Protein AF-A0A535KKT7-F1 (afdb_monomer_lite)

pLDDT: mean 81.71, std 16.03, range [29.22, 97.81]

Foldseek 3Di:
DDFQPLQVVQVPEALFEEEEEPDDPCVLVNRPPHHHNYDYDHQDAAAEGLHYEYEDAELVRCVVCVCSRVNNYDVNHKYKYKYFDVPLPRDYLDDPQANCVVQVVVQKDWDDKDDPDNTMIMTIIDRLVPDDFDPFPQLVQFDFAFDWFPLLVVVLVVLLVVCVVVDDKDKPDLVLDDQFEAEEEEADLDPCPVVCCQNVHDPGRPAAEEDACVVQVVPVVSVVSCRRRGRYRHDDSSDPPDPSSLVSLLVNRVRRHYYYDHQQSHHDSHRQDTHDGHPDSCVSCV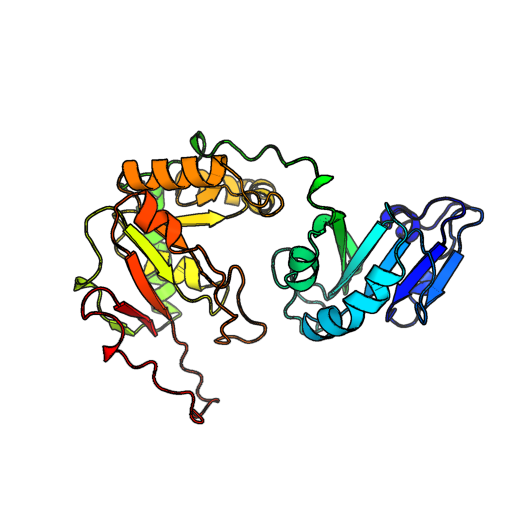VNVHYYAYEYEGDDDPPDDDDDDDDPPPVVDPPGHYMYMD

Secondary structure (DSSP, 8-state):
-PPPHHHHHTTPPTT-EEEEESPPTTHHHHHPSPPTT-EEEE--S---EEEEEEE-SSHHHHHHHHHHHHHTEEEEEEEEEEEEPTTSSS--S-BTTBS-HHHHHTTEEEEEEEE-SSSEEEEEEEEGGGSPPP-PPPGGGS--SSSPPHHHHHHHHHHHHHHHHH----EE-GGGS-SS-EEEEE--SSTTHHHHHHHHS-SSSPEEEEE-THHHHTSHHHHHHHHHH--EEE--SS-TT-HHHHHHHHHHHHTT-EEEE-TTSS--SSTTPPPPPPTTTTHHHHHHT--EEEEEE----TT----------GGGS-SS-EEEE-

Sequence (326 aa):
MRPSELSRKLKIGPGDRCLVFNPPVGYLERLQPLPEGASAGSGNGAGAADVVQLFVGGRAELEQGFAAGYGALKPGGVLWVTYPTAGSGVATDLSRNHGWGVLHGAGLSATDELSLDRSWEALRFQPSAQVEGSAIPGADMLPVGREASPVFRSVRVIARALFRLLFRFDVRGQARIPNSAYVLIGNHLGWMDAISLLLLFPPEPRIHYLADPTSMMKNRPLWALVRAAGGIVPVDRRQRGNTLLFRHVQRCLEKGGVVAVFPEGDFGPGEGQLLPFKKGFAHFAVAAGVPTCIASARTRSPLFSPSTTSRPDASRYGDGSLVSFR

Structure (mmCIF, N/CA/C/O backbone):
data_AF-A0A535KKT7-F1
#
_entry.id   AF-A0A535KKT7-F1
#
loop_
_atom_site.group_PDB
_atom_site.id
_atom_site.type_symbol
_atom_site.label_atom_id
_atom_site.label_alt_id
_atom_site.label_comp_id
_atom_site.label_asym_id
_atom_site.label_entity_id
_atom_site.label_seq_id
_atom_site.pdbx_PDB_ins_code
_atom_site.Cartn_x
_atom_site.Cartn_y
_atom_site.Cartn_z
_atom_site.occupancy
_atom_site.B_iso_or_equiv
_atom_site.auth_seq_id
_atom_site.auth_comp_id
_atom_site.auth_asym_id
_atom_site.auth_atom_id
_atom_site.pdbx_PDB_model_num
ATOM 1 N N . MET A 1 1 ? -20.209 16.552 31.417 1.00 69.06 1 MET A N 1
ATOM 2 C CA . MET A 1 1 ? -18.731 16.699 31.349 1.00 69.06 1 MET A CA 1
ATOM 3 C C . MET A 1 1 ? -18.325 16.865 29.892 1.00 69.06 1 MET A C 1
ATOM 5 O O . MET A 1 1 ? -19.043 16.367 29.036 1.00 69.06 1 MET A O 1
ATOM 9 N N . ARG A 1 2 ? -17.224 17.566 29.584 1.00 85.31 2 ARG A N 1
ATOM 10 C CA . ARG A 1 2 ? -16.709 17.604 28.203 1.00 85.31 2 ARG A CA 1
ATOM 11 C C . ARG A 1 2 ? -16.119 16.230 27.847 1.00 85.31 2 ARG A C 1
ATOM 13 O O . ARG A 1 2 ? -15.338 15.748 28.662 1.00 85.31 2 ARG A O 1
ATOM 20 N N . PRO A 1 3 ? -16.454 15.631 26.687 1.00 90.69 3 PRO A N 1
ATOM 21 C CA . PRO A 1 3 ? -15.879 14.354 26.268 1.00 90.69 3 PRO A CA 1
ATOM 22 C C . PRO A 1 3 ? -14.359 14.432 26.129 1.00 90.69 3 PRO A C 1
ATOM 24 O O . PRO A 1 3 ? -13.811 15.496 25.817 1.00 90.69 3 PRO A O 1
ATOM 27 N N . SER A 1 4 ? -13.685 13.301 26.326 1.00 92.06 4 SER A N 1
ATOM 28 C CA . SER A 1 4 ? -12.243 13.180 26.131 1.00 92.06 4 SER A CA 1
ATOM 29 C C . SER A 1 4 ? -11.850 13.536 24.694 1.00 92.06 4 SER A C 1
ATOM 31 O O . SER A 1 4 ? -12.601 13.330 23.736 1.00 92.06 4 SER A O 1
ATOM 33 N N . GLU A 1 5 ? -10.632 14.049 24.512 1.00 91.81 5 GLU A N 1
ATOM 34 C CA . GLU A 1 5 ? -10.121 14.334 23.168 1.00 91.81 5 GLU A CA 1
ATOM 35 C C . GLU A 1 5 ? -10.073 13.063 22.305 1.00 91.81 5 GLU A C 1
ATOM 37 O O . GLU A 1 5 ? -10.370 13.115 21.109 1.00 91.81 5 GLU A O 1
ATOM 42 N N . LEU A 1 6 ? -9.747 11.927 22.928 1.00 92.69 6 LEU A N 1
ATOM 43 C CA . LEU A 1 6 ? -9.644 10.626 22.282 1.00 92.69 6 LEU A CA 1
ATOM 44 C C . LEU A 1 6 ? -11.001 10.136 21.758 1.00 92.69 6 LEU A C 1
ATOM 46 O O . LEU A 1 6 ? -11.098 9.792 20.582 1.00 92.69 6 LEU A O 1
ATOM 50 N N . SER A 1 7 ? -12.056 10.176 22.581 1.00 93.50 7 SER A N 1
ATOM 51 C CA . SER A 1 7 ? -13.408 9.765 22.165 1.00 93.50 7 SER A CA 1
ATOM 52 C C . SER A 1 7 ? -13.930 10.610 21.000 1.00 93.50 7 SER A C 1
ATOM 54 O O . SER A 1 7 ? -14.448 10.077 20.018 1.00 93.50 7 SER A O 1
ATOM 56 N N . ARG A 1 8 ? -13.687 11.927 21.040 1.00 92.62 8 ARG A N 1
ATOM 57 C CA . ARG A 1 8 ? -14.043 12.843 19.949 1.00 92.62 8 ARG A CA 1
ATOM 58 C C . ARG A 1 8 ? -13.272 12.539 18.662 1.00 92.62 8 ARG A C 1
ATOM 60 O O . ARG A 1 8 ? -13.862 12.544 17.584 1.00 92.62 8 ARG A O 1
ATOM 67 N N . LYS A 1 9 ? -11.962 12.278 18.751 1.00 91.88 9 LYS A N 1
ATOM 68 C CA . LYS A 1 9 ? -11.124 11.926 17.588 1.00 91.88 9 LYS A CA 1
ATOM 69 C C . LYS A 1 9 ? -11.541 10.596 16.955 1.00 91.88 9 LYS A C 1
ATOM 71 O O . LYS A 1 9 ? -11.530 10.485 15.732 1.00 91.88 9 LYS A O 1
ATOM 76 N N . LEU A 1 10 ? -11.988 9.640 17.768 1.00 94.38 10 LEU A N 1
ATOM 77 C CA . LEU A 1 10 ? -12.557 8.368 17.314 1.00 94.38 10 LEU A CA 1
ATOM 78 C C . LEU A 1 10 ? -13.990 8.490 16.777 1.00 94.38 10 LEU A C 1
ATOM 80 O O . LEU A 1 10 ? -14.550 7.493 16.327 1.00 94.38 10 LEU A O 1
ATOM 84 N N . LYS A 1 11 ? -14.556 9.706 16.753 1.00 94.31 11 LYS A N 1
ATOM 85 C CA . LYS A 1 11 ? -15.915 10.001 16.280 1.00 94.31 11 LYS A CA 1
ATOM 86 C C . LYS A 1 11 ? -17.004 9.273 17.077 1.00 94.31 11 LYS A C 1
ATOM 88 O O . LYS A 1 11 ? -18.027 8.925 16.507 1.00 94.31 11 LYS A O 1
ATOM 93 N N . ILE A 1 12 ? -16.789 9.079 18.378 1.00 95.81 12 ILE A N 1
ATOM 94 C CA . ILE A 1 12 ? -17.839 8.610 19.286 1.00 95.81 12 ILE A CA 1
ATOM 95 C C . ILE A 1 12 ? -18.790 9.787 19.542 1.00 95.81 12 ILE A C 1
ATOM 97 O O . ILE A 1 12 ? -18.356 10.848 20.001 1.00 95.81 12 ILE A O 1
ATOM 101 N N . GLY A 1 13 ? -20.061 9.614 19.196 1.00 95.19 13 GLY A N 1
ATOM 102 C CA . GLY A 1 13 ? -21.148 10.565 19.396 1.00 95.19 13 GLY A CA 1
ATOM 103 C C . GLY A 1 13 ? -21.979 10.288 20.657 1.00 95.19 13 GLY A C 1
ATOM 104 O O . GLY A 1 13 ? -21.766 9.288 21.343 1.00 95.19 13 GLY A O 1
ATOM 105 N N . PRO A 1 14 ? -22.916 11.188 21.010 1.00 95.25 14 PRO A N 1
ATOM 106 C CA . PRO A 1 14 ? -23.865 10.962 22.100 1.00 95.25 14 PRO A CA 1
ATOM 107 C C . PRO A 1 14 ? -24.735 9.724 21.852 1.00 95.25 14 PRO A C 1
ATOM 109 O O . PRO A 1 14 ? -25.244 9.542 20.751 1.00 95.25 14 PRO A O 1
ATOM 112 N N . GLY A 1 15 ? -24.924 8.890 22.874 1.00 94.38 15 GLY A N 1
ATOM 113 C CA . GLY A 1 15 ? -25.703 7.648 22.776 1.00 94.38 15 GLY A CA 1
ATOM 114 C C . GLY A 1 15 ? -25.007 6.482 22.060 1.00 94.38 15 GLY A C 1
ATOM 115 O O . GLY A 1 15 ? -25.540 5.372 22.074 1.00 94.38 15 GLY A O 1
ATOM 116 N N . ASP A 1 16 ? -23.827 6.697 21.469 1.00 95.56 16 ASP A N 1
ATOM 117 C CA . ASP A 1 16 ? -23.123 5.659 20.717 1.00 95.56 16 ASP A CA 1
ATOM 118 C C . ASP A 1 16 ? -22.663 4.511 21.615 1.00 95.56 16 ASP A C 1
ATOM 120 O O . ASP A 1 16 ? -22.137 4.698 22.720 1.00 95.56 16 ASP A O 1
ATOM 124 N N . ARG A 1 17 ? -22.770 3.295 21.080 1.00 95.06 17 ARG A N 1
ATOM 125 C CA . ARG A 1 17 ? -22.119 2.118 21.644 1.00 95.06 17 ARG A CA 1
ATOM 126 C C . ARG A 1 17 ? -20.785 1.867 20.944 1.00 95.06 17 ARG A C 1
ATOM 128 O O . ARG A 1 17 ? -20.758 1.501 19.769 1.00 95.06 17 ARG A O 1
ATOM 135 N N . CYS A 1 18 ? -19.690 2.008 21.688 1.00 95.69 18 CYS A N 1
ATOM 136 C CA . CYS A 1 18 ? -18.328 1.730 21.244 1.00 95.69 18 CYS A CA 1
ATOM 137 C C . CYS A 1 18 ? -17.841 0.363 21.757 1.00 95.69 18 CYS A C 1
ATOM 139 O O . CYS A 1 18 ? -17.849 0.104 22.963 1.00 95.69 18 CYS A O 1
ATOM 141 N N . LEU A 1 19 ? -17.397 -0.512 20.853 1.00 95.81 19 LEU A N 1
ATOM 142 C CA . LEU A 1 19 ? -16.756 -1.783 21.197 1.00 95.81 19 LEU A CA 1
ATOM 143 C C . LEU A 1 19 ? -15.283 -1.762 20.798 1.00 95.81 19 LEU A C 1
ATOM 145 O O . LEU A 1 19 ? -14.948 -1.560 19.630 1.00 95.81 19 LEU A O 1
ATOM 149 N N . VAL A 1 20 ? -14.406 -2.013 21.768 1.00 95.88 20 VAL A N 1
ATOM 150 C CA . VAL A 1 20 ? -12.956 -2.061 21.556 1.00 95.88 20 VAL A CA 1
ATOM 151 C C . VAL A 1 20 ? -12.470 -3.496 21.699 1.00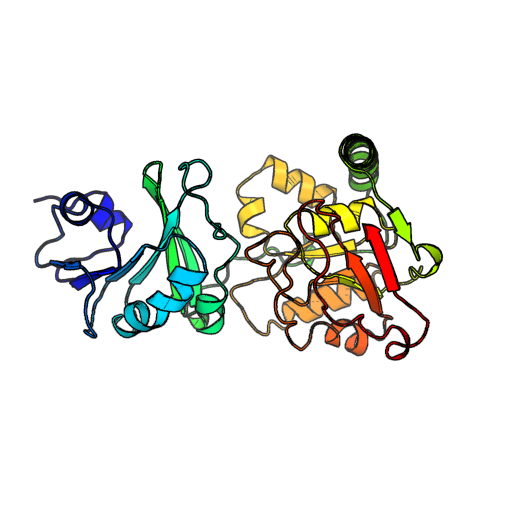 95.88 20 VAL A C 1
ATOM 153 O O . VAL A 1 20 ? -12.560 -4.086 22.772 1.00 95.88 20 VAL A O 1
ATOM 156 N N . PHE A 1 21 ? -11.958 -4.077 20.624 1.00 94.94 21 PHE A N 1
ATOM 157 C CA . PHE A 1 21 ? -11.416 -5.432 20.607 1.00 94.94 21 PHE A CA 1
ATOM 158 C C . PHE A 1 21 ? -9.921 -5.391 20.913 1.00 94.94 21 PHE A C 1
ATOM 160 O O . PHE A 1 21 ? -9.194 -4.576 20.343 1.00 94.94 21 PHE A O 1
ATOM 167 N N . ASN A 1 22 ? -9.486 -6.285 21.803 1.00 93.62 22 ASN A N 1
ATOM 168 C CA . ASN A 1 22 ? -8.104 -6.419 22.277 1.00 93.62 22 ASN A CA 1
ATOM 169 C C . ASN A 1 22 ? -7.466 -5.108 22.800 1.00 93.62 22 ASN A C 1
ATOM 171 O O . ASN A 1 22 ? -6.316 -4.824 22.463 1.00 93.62 22 ASN A O 1
ATOM 175 N N . PRO A 1 23 ? -8.172 -4.282 23.605 1.00 93.94 23 PRO A N 1
ATOM 176 C CA . PRO A 1 23 ? -7.615 -3.019 24.077 1.00 93.94 23 PRO A CA 1
ATOM 177 C C . PRO A 1 23 ? -6.342 -3.249 24.908 1.00 93.94 23 PRO A C 1
ATOM 179 O O . PRO A 1 23 ? -6.320 -4.161 25.741 1.00 93.94 23 PRO A O 1
ATOM 182 N N . PRO A 1 24 ? -5.303 -2.403 24.769 1.00 92.44 24 PRO A N 1
ATOM 183 C CA . PRO A 1 24 ? -4.192 -2.421 25.706 1.00 92.44 24 PRO A CA 1
ATOM 184 C C . PRO A 1 24 ? -4.685 -2.054 27.111 1.00 92.44 24 PRO A C 1
ATOM 186 O O . PRO A 1 24 ? -5.686 -1.351 27.281 1.00 92.44 24 PRO A O 1
ATOM 189 N N . VAL A 1 25 ? -3.968 -2.528 28.132 1.00 91.19 25 VAL A N 1
ATOM 190 C CA . VAL A 1 25 ? -4.310 -2.275 29.539 1.00 91.19 25 VAL A CA 1
ATOM 191 C C . VAL A 1 25 ? -4.461 -0.769 29.784 1.00 91.19 25 VAL A C 1
ATOM 193 O O . VAL A 1 25 ? -3.608 0.021 29.379 1.00 91.19 25 VAL A O 1
ATOM 196 N N . GLY A 1 26 ? -5.553 -0.365 30.435 1.00 91.81 26 GLY A N 1
ATOM 197 C CA . GLY A 1 26 ? -5.824 1.040 30.752 1.00 91.81 26 GLY A CA 1
ATOM 198 C C . GLY A 1 26 ? -6.447 1.860 29.610 1.00 91.81 26 GLY A C 1
ATOM 199 O O . GLY A 1 26 ? -6.639 3.070 29.752 1.00 91.81 26 GLY A O 1
ATOM 200 N N . TYR A 1 27 ? -6.712 1.264 28.440 1.00 94.12 27 TYR A N 1
ATOM 201 C CA . TYR A 1 27 ? -7.211 2.016 27.285 1.00 94.12 27 TYR A CA 1
ATOM 202 C C . TYR A 1 27 ? -8.657 2.497 27.442 1.00 94.12 27 TYR A C 1
ATOM 204 O O . TYR A 1 27 ? -8.976 3.621 27.053 1.00 94.12 27 TYR A O 1
ATOM 212 N N . LEU A 1 28 ? -9.536 1.673 28.021 1.00 94.00 28 LEU A N 1
ATOM 213 C CA . LEU A 1 28 ? -10.944 2.036 28.203 1.00 94.00 28 LEU A CA 1
ATOM 214 C C . LEU A 1 28 ? -11.100 3.193 29.196 1.00 94.00 28 LEU A C 1
ATOM 216 O O . LEU A 1 28 ? -11.944 4.066 29.006 1.00 94.00 28 LEU A O 1
ATOM 220 N N . GLU A 1 29 ? -10.236 3.255 30.203 1.00 93.94 29 GLU A N 1
ATOM 221 C CA . GLU A 1 29 ? -10.142 4.354 31.156 1.00 93.94 29 GLU A CA 1
ATOM 222 C C . GLU A 1 29 ? -9.676 5.638 30.459 1.00 93.94 29 GLU A C 1
ATOM 224 O O . GLU A 1 29 ? -10.238 6.706 30.691 1.00 93.94 29 GLU A O 1
ATOM 229 N N . ARG A 1 30 ? -8.710 5.539 29.533 1.00 93.06 30 ARG A N 1
ATOM 230 C CA . ARG A 1 30 ? -8.244 6.675 28.714 1.00 93.06 30 ARG A CA 1
ATOM 231 C C . ARG A 1 30 ? -9.304 7.218 27.752 1.00 93.06 30 ARG A C 1
ATOM 233 O O . ARG A 1 30 ? -9.188 8.368 27.325 1.00 93.06 30 ARG A O 1
ATOM 240 N N . LEU A 1 31 ? -10.309 6.422 27.379 1.00 92.69 31 LEU A N 1
ATOM 241 C CA . LEU A 1 31 ? -11.436 6.900 26.570 1.00 92.69 31 LEU A CA 1
ATOM 242 C C . LEU A 1 31 ? -12.382 7.803 27.366 1.00 92.69 31 LEU A C 1
ATOM 244 O O . LEU A 1 31 ? -13.073 8.627 26.762 1.00 92.69 31 LEU A O 1
ATOM 248 N N . GLN A 1 32 ? -12.405 7.687 28.694 1.00 93.06 32 GLN A N 1
ATOM 249 C CA . GLN A 1 32 ? -13.270 8.493 29.547 1.00 93.06 32 GLN A CA 1
ATOM 250 C C . GLN A 1 32 ? -12.764 9.942 29.683 1.00 93.06 32 GLN A C 1
ATOM 252 O O . GLN A 1 32 ? -11.559 10.195 29.613 1.00 93.06 32 GLN A O 1
ATOM 257 N N . PRO A 1 33 ? -13.665 10.917 29.901 1.00 94.69 33 PRO A N 1
ATOM 258 C CA . PRO A 1 33 ? -15.127 10.787 29.889 1.00 94.69 33 PRO A CA 1
ATOM 259 C C . PRO A 1 33 ? -15.690 10.644 28.463 1.00 94.69 33 PRO A C 1
ATOM 261 O O . PRO A 1 33 ? -15.200 11.279 27.528 1.00 94.69 33 PRO A O 1
ATOM 264 N N . LEU A 1 34 ? -16.739 9.839 28.299 1.00 95.38 34 LEU A N 1
ATOM 265 C CA . LEU A 1 34 ? -17.458 9.700 27.027 1.00 95.38 34 LEU A CA 1
ATOM 266 C C . LEU A 1 34 ? -18.499 10.819 26.806 1.00 95.38 34 LEU A C 1
ATOM 268 O O . LEU A 1 34 ? -18.879 11.513 27.756 1.00 95.38 34 LEU A O 1
ATOM 272 N N . PRO A 1 35 ? -18.973 11.007 25.557 1.00 95.00 35 PRO A N 1
ATOM 273 C CA . PRO A 1 35 ? -20.173 11.788 25.266 1.00 95.00 35 PRO A CA 1
ATOM 274 C C . PRO A 1 35 ? -21.398 11.332 26.059 1.00 95.00 35 PRO A C 1
ATOM 276 O O . PRO A 1 35 ? -21.482 10.196 26.519 1.00 95.00 35 PRO A O 1
ATOM 279 N N . GLU A 1 36 ? -22.364 12.234 26.208 1.00 95.06 36 GLU A N 1
ATOM 280 C CA . GLU A 1 36 ? -23.591 11.963 26.954 1.00 95.06 36 GLU A CA 1
ATOM 281 C C . GLU A 1 36 ? -24.327 10.733 26.404 1.00 95.06 36 GLU A C 1
ATOM 283 O O . GLU A 1 36 ? -24.519 10.598 25.197 1.00 95.06 36 GLU A O 1
ATOM 288 N N . GLY A 1 37 ? -24.692 9.807 27.292 1.00 92.50 37 GLY A N 1
ATOM 289 C CA . GLY A 1 37 ? -25.372 8.559 26.936 1.00 92.50 37 GLY A CA 1
ATOM 290 C C . GLY A 1 37 ? -24.521 7.531 26.177 1.00 92.50 37 GLY A C 1
ATOM 291 O O . GLY A 1 37 ? -25.008 6.433 25.927 1.00 92.50 37 GLY A O 1
ATOM 292 N N . ALA A 1 38 ? -23.274 7.847 25.813 1.00 95.50 38 ALA A N 1
ATOM 293 C CA . ALA A 1 38 ? -22.397 6.917 25.112 1.00 95.50 38 ALA A CA 1
ATOM 294 C C . ALA A 1 38 ? -21.784 5.883 26.070 1.00 95.50 38 ALA A C 1
ATOM 296 O O . ALA A 1 38 ? -21.555 6.147 27.253 1.00 95.50 38 ALA A O 1
ATOM 297 N N . SER A 1 39 ? -21.466 4.703 25.539 1.00 94.12 39 SER A N 1
ATOM 298 C CA . SER A 1 39 ? -20.832 3.608 26.281 1.00 94.12 39 SER A CA 1
ATOM 299 C C . SER A 1 39 ? -19.621 3.060 25.531 1.00 94.12 39 SER A C 1
ATOM 301 O O . SER A 1 39 ? -19.603 3.032 24.302 1.00 94.12 39 SER A O 1
ATOM 303 N N . ALA A 1 40 ? -18.598 2.620 26.266 1.00 93.88 40 ALA A N 1
ATOM 304 C CA . ALA A 1 40 ? -17.433 1.945 25.706 1.00 93.88 40 ALA A CA 1
ATOM 305 C C . ALA A 1 40 ? -17.104 0.709 26.541 1.00 93.88 40 ALA A C 1
ATOM 307 O O . ALA A 1 40 ? -17.114 0.772 27.770 1.00 93.88 40 ALA A O 1
ATOM 308 N N . GLY A 1 41 ? -16.801 -0.403 25.878 1.00 91.75 41 GLY A N 1
ATOM 309 C CA . GLY A 1 41 ? -16.437 -1.647 26.547 1.00 91.75 41 GLY A CA 1
ATOM 310 C C . GLY A 1 41 ? -15.605 -2.562 25.661 1.00 91.75 41 GLY A C 1
ATOM 311 O O . GLY A 1 41 ? -15.511 -2.360 24.448 1.00 91.75 41 GLY A O 1
ATOM 312 N N . SER A 1 42 ? -15.002 -3.577 26.277 1.00 89.81 42 SER A N 1
ATOM 313 C CA . SER A 1 42 ? -14.271 -4.613 25.548 1.00 89.81 42 SER A CA 1
ATOM 314 C C . SER A 1 42 ? -15.215 -5.406 24.637 1.00 89.81 42 SER A C 1
ATOM 316 O O . SER A 1 42 ? -16.297 -5.817 25.057 1.00 89.81 42 SER A O 1
ATOM 318 N N . GLY A 1 43 ? -14.806 -5.632 23.390 1.00 77.38 43 GLY A N 1
ATOM 319 C CA . GLY A 1 43 ? -15.542 -6.431 22.414 1.00 77.38 43 GLY A CA 1
ATOM 320 C C . GLY A 1 43 ? -15.367 -7.924 22.682 1.00 77.38 43 GLY A C 1
ATOM 321 O O . GLY A 1 43 ? -14.273 -8.454 22.521 1.00 77.38 43 GLY A O 1
ATOM 322 N N . ASN A 1 44 ? -16.435 -8.605 23.096 1.00 64.19 44 ASN A N 1
ATOM 323 C CA . ASN A 1 44 ? -16.442 -10.052 23.349 1.00 64.19 44 ASN A CA 1
ATOM 324 C C . ASN A 1 44 ? -17.670 -10.781 22.765 1.00 64.19 44 ASN A C 1
ATOM 326 O O . ASN A 1 44 ? -17.910 -11.937 23.103 1.00 64.19 44 ASN A O 1
ATOM 330 N N . GLY A 1 45 ? -18.441 -10.151 21.870 1.00 54.91 45 GLY A N 1
ATOM 331 C CA . GLY A 1 45 ? -19.610 -10.790 21.263 1.00 54.91 45 GLY A CA 1
ATOM 332 C C . GLY A 1 45 ? -20.187 -10.053 20.056 1.00 54.91 45 GLY A C 1
ATOM 333 O O . GLY A 1 45 ? -19.865 -8.892 19.801 1.00 54.91 45 GLY A O 1
ATOM 334 N N . ALA A 1 46 ? -21.061 -10.749 19.323 1.00 56.00 46 ALA A N 1
ATOM 335 C CA . ALA A 1 46 ? -21.879 -10.168 18.267 1.00 56.00 46 ALA A CA 1
ATOM 336 C C . ALA A 1 46 ? -22.904 -9.204 18.883 1.00 56.00 46 ALA A C 1
ATOM 338 O O . ALA A 1 46 ? -23.654 -9.562 19.791 1.00 56.00 46 ALA A O 1
ATOM 339 N N . GLY A 1 47 ? -22.936 -7.966 18.404 1.00 64.62 47 GLY A N 1
ATOM 340 C CA . GLY A 1 47 ? -23.880 -6.967 18.879 1.00 64.62 47 GLY A CA 1
ATOM 341 C C . GLY A 1 47 ? -23.691 -5.659 18.138 1.00 64.62 47 GLY A C 1
ATOM 342 O O . GLY A 1 47 ? -22.565 -5.263 17.890 1.00 64.62 47 GLY A O 1
ATOM 343 N N . ALA A 1 48 ? -24.798 -5.004 17.801 1.00 82.75 48 ALA A N 1
ATOM 344 C CA . ALA A 1 48 ? -24.826 -3.784 17.010 1.00 82.75 48 ALA A CA 1
ATOM 345 C C . ALA A 1 48 ? -24.127 -2.616 17.741 1.00 82.75 48 ALA A C 1
ATOM 347 O O . ALA A 1 48 ? -24.702 -2.024 18.659 1.00 82.75 48 ALA A O 1
ATOM 348 N N . ALA A 1 49 ? -22.906 -2.286 17.326 1.00 93.50 49 ALA A N 1
ATOM 349 C CA . ALA A 1 49 ? -22.119 -1.148 17.789 1.00 93.50 49 ALA A CA 1
ATOM 350 C C . ALA A 1 49 ? -22.080 -0.037 16.733 1.00 93.50 49 ALA A C 1
ATOM 352 O O . ALA A 1 49 ? -22.018 -0.300 15.530 1.00 93.50 49 ALA A O 1
ATOM 353 N N . ASP A 1 50 ? -22.116 1.207 17.199 1.00 95.81 50 ASP A N 1
ATOM 354 C CA . ASP A 1 50 ? -22.006 2.405 16.362 1.00 95.81 50 ASP A CA 1
ATOM 355 C C . ASP A 1 50 ? -20.541 2.678 16.004 1.00 95.81 50 ASP A C 1
ATOM 357 O O . ASP A 1 50 ? -20.231 3.103 14.890 1.00 95.81 50 ASP A O 1
ATOM 361 N N . VAL A 1 51 ? -19.631 2.348 16.927 1.00 96.31 51 VAL A N 1
ATOM 362 C CA . VAL A 1 51 ? -18.183 2.451 16.743 1.00 96.31 51 VAL A CA 1
ATOM 363 C C . VAL A 1 51 ? -17.525 1.127 17.121 1.00 96.31 51 VAL A C 1
ATOM 365 O O . VAL A 1 51 ? -17.755 0.593 18.205 1.00 96.31 51 VAL A O 1
ATOM 368 N N . VAL A 1 52 ? -16.678 0.600 16.241 1.00 96.69 52 VAL A N 1
ATOM 369 C CA . VAL A 1 52 ? -15.816 -0.550 16.531 1.00 96.69 52 VAL A CA 1
ATOM 370 C C . VAL A 1 52 ? -14.365 -0.137 16.358 1.00 96.69 52 VAL A C 1
ATOM 372 O O . VAL A 1 52 ? -13.998 0.455 15.344 1.00 96.69 52 VAL A O 1
ATOM 375 N N . GLN A 1 53 ? -13.528 -0.492 17.327 1.00 97.00 53 GLN A N 1
ATOM 376 C CA . GLN A 1 53 ? -12.084 -0.329 17.249 1.00 97.00 53 GLN A CA 1
ATOM 377 C C . GLN A 1 53 ? -11.386 -1.672 17.456 1.00 97.00 53 GLN A C 1
ATOM 379 O O . GLN A 1 53 ? -11.587 -2.328 18.473 1.00 97.00 53 GLN A O 1
ATOM 384 N N . LEU A 1 54 ? -10.557 -2.077 16.499 1.00 96.75 54 LEU A N 1
ATOM 385 C CA . LEU A 1 54 ? -9.775 -3.312 16.542 1.00 96.75 54 LEU A CA 1
ATOM 386 C C . LEU A 1 54 ? -8.311 -2.990 16.836 1.00 96.75 54 LEU A C 1
ATOM 388 O O . LEU A 1 54 ? -7.665 -2.373 15.995 1.00 96.75 54 LEU A O 1
ATOM 392 N N . PHE A 1 55 ? -7.771 -3.420 17.976 1.00 96.50 55 PHE A N 1
ATOM 393 C CA . PHE A 1 55 ? -6.324 -3.416 18.207 1.00 96.50 55 PHE A CA 1
ATOM 394 C C . PHE A 1 55 ? -5.705 -4.705 17.673 1.00 96.50 55 PHE A C 1
ATOM 396 O O . PHE A 1 55 ? -6.155 -5.803 18.006 1.00 96.50 55 PHE A O 1
ATOM 403 N N . VAL A 1 56 ? -4.689 -4.557 16.826 1.00 96.25 56 VAL A N 1
ATOM 404 C CA . VAL A 1 56 ? -4.003 -5.669 16.162 1.00 96.25 56 VAL A CA 1
ATOM 405 C C . VAL A 1 56 ? -2.502 -5.405 16.125 1.00 96.25 56 VAL A C 1
ATOM 407 O O . VAL A 1 56 ? -2.072 -4.309 15.776 1.00 96.25 56 VAL A O 1
ATOM 410 N N . GLY A 1 57 ? -1.690 -6.403 16.465 1.00 93.56 57 GLY A N 1
ATOM 411 C CA . GLY A 1 57 ? -0.230 -6.339 16.362 1.00 93.56 57 GLY A CA 1
ATOM 412 C C . GLY A 1 57 ? 0.285 -6.470 14.924 1.00 93.56 57 GLY A C 1
ATOM 413 O O . GLY A 1 57 ? 1.344 -5.941 14.590 1.00 93.56 57 GLY A O 1
ATOM 414 N N . GLY A 1 58 ? -0.481 -7.119 14.045 1.00 93.31 58 GLY A N 1
ATOM 415 C CA . GLY A 1 58 ? -0.106 -7.361 12.652 1.00 93.31 58 GLY A CA 1
ATOM 416 C C . GLY A 1 58 ? -1.236 -7.966 11.816 1.00 93.31 58 GLY A C 1
ATOM 417 O O . GLY A 1 58 ? -2.367 -8.113 12.287 1.00 93.31 58 GLY A O 1
ATOM 418 N N . ARG A 1 59 ? -0.931 -8.346 10.571 1.00 92.75 59 ARG A N 1
ATOM 419 C CA . ARG A 1 59 ? -1.901 -8.897 9.605 1.00 92.75 59 ARG A CA 1
ATOM 420 C C . ARG A 1 59 ? -2.582 -10.166 10.108 1.00 92.75 59 ARG A C 1
ATOM 422 O O . ARG A 1 59 ? -3.783 -10.312 9.921 1.00 92.75 59 ARG A O 1
ATOM 429 N N . ALA A 1 60 ? -1.842 -11.055 10.771 1.00 91.31 60 ALA A N 1
ATOM 430 C CA . ALA A 1 60 ? -2.390 -12.313 11.280 1.00 91.31 60 ALA A CA 1
ATOM 431 C C . ALA A 1 60 ? -3.495 -12.085 12.327 1.00 91.31 60 ALA A C 1
ATOM 433 O O . ALA A 1 60 ? -4.578 -12.657 12.226 1.00 91.31 60 ALA A O 1
ATOM 434 N N . GLU A 1 61 ? -3.254 -11.203 13.302 1.00 94.19 61 GLU A N 1
ATOM 435 C CA . GLU A 1 61 ? -4.267 -10.832 14.298 1.00 94.19 61 GLU A CA 1
ATOM 436 C C . GLU A 1 61 ? -5.439 -10.083 13.661 1.00 94.19 61 GLU A C 1
ATOM 438 O O . GLU A 1 61 ? -6.590 -10.273 14.054 1.00 94.19 61 GLU A O 1
ATOM 443 N N . LEU A 1 62 ? -5.164 -9.266 12.641 1.00 95.75 62 LEU A N 1
ATOM 444 C CA . LEU A 1 62 ? -6.199 -8.582 11.879 1.00 95.75 62 LEU A CA 1
ATOM 445 C C . LEU A 1 62 ? -7.114 -9.558 11.143 1.00 95.75 62 LEU A C 1
ATOM 447 O O . LEU A 1 62 ? -8.328 -9.424 11.234 1.00 95.75 62 LEU A O 1
ATOM 451 N N . GLU A 1 63 ? -6.567 -10.557 10.457 1.00 93.38 63 GLU A N 1
ATOM 452 C CA . GLU A 1 63 ? -7.352 -11.593 9.780 1.00 93.38 63 GLU A CA 1
ATOM 453 C C . GLU A 1 63 ? -8.211 -12.397 10.764 1.00 93.38 63 GLU A C 1
ATOM 455 O O . GLU A 1 63 ? -9.377 -12.669 10.478 1.00 93.38 63 GLU A O 1
ATOM 460 N N . GLN A 1 64 ? -7.672 -12.714 11.945 1.00 92.44 64 GLN A N 1
ATOM 461 C CA . GLN A 1 64 ? -8.397 -13.431 12.998 1.00 92.44 64 GLN A CA 1
ATOM 462 C C . GLN A 1 64 ? -9.518 -12.586 13.624 1.00 92.44 64 GLN A C 1
ATOM 464 O O . GLN A 1 64 ? -10.624 -13.080 13.841 1.00 92.44 64 GLN A O 1
ATOM 469 N N . GLY A 1 65 ? -9.250 -11.309 13.912 1.00 92.19 65 GLY A N 1
ATOM 470 C CA . GLY A 1 65 ? -10.182 -10.415 14.605 1.00 92.19 65 GLY A CA 1
ATOM 471 C C . GLY A 1 65 ? -11.203 -9.724 13.699 1.00 92.19 65 GLY A C 1
ATOM 472 O O . GLY A 1 65 ? -12.254 -9.292 14.180 1.00 92.19 65 GLY A O 1
ATOM 473 N N . PHE A 1 66 ? -10.932 -9.617 12.392 1.00 94.25 66 PHE A N 1
ATOM 474 C CA . PHE A 1 66 ? -11.742 -8.810 11.475 1.00 94.25 66 PHE A CA 1
ATOM 475 C C . PHE A 1 66 ? -13.196 -9.277 11.400 1.00 94.25 66 PHE A C 1
ATOM 477 O O . PHE A 1 66 ? -14.093 -8.442 11.465 1.00 94.25 66 PHE A O 1
ATOM 484 N N . ALA A 1 67 ? -13.450 -10.587 11.316 1.00 92.44 67 ALA A N 1
ATOM 485 C CA . ALA A 1 67 ? -14.814 -11.109 11.212 1.00 92.44 67 ALA A CA 1
ATOM 486 C C . ALA A 1 67 ? -15.671 -10.751 12.441 1.00 92.44 67 ALA A C 1
ATOM 488 O O . ALA A 1 67 ? -16.809 -10.309 12.290 1.00 92.44 67 ALA A O 1
ATOM 489 N N . ALA A 1 68 ? -15.110 -10.882 13.648 1.00 91.81 68 ALA A N 1
ATOM 490 C CA . ALA A 1 68 ? -15.807 -10.557 14.891 1.00 91.81 68 ALA A CA 1
ATOM 491 C C . ALA A 1 68 ? -16.031 -9.045 15.046 1.00 91.81 68 ALA A C 1
ATOM 493 O O . ALA A 1 68 ? -17.143 -8.616 15.351 1.00 91.81 68 ALA A O 1
ATOM 494 N N . GLY A 1 69 ? -15.000 -8.233 14.789 1.00 92.75 69 GLY A N 1
ATOM 495 C CA . GLY A 1 69 ? -15.107 -6.778 14.885 1.00 92.75 69 GLY A CA 1
ATOM 496 C C . GLY A 1 69 ? -16.049 -6.186 13.845 1.00 92.75 69 GLY A C 1
ATOM 497 O O . GLY A 1 69 ? -16.955 -5.429 14.182 1.00 92.75 69 GLY A O 1
ATOM 498 N N . TYR A 1 70 ? -15.877 -6.558 12.576 1.00 92.62 70 TYR A N 1
ATOM 499 C CA . TYR A 1 70 ? -16.720 -6.049 11.497 1.00 92.62 70 TYR A CA 1
ATOM 500 C C . TYR A 1 70 ? -18.165 -6.546 11.614 1.00 92.62 70 TYR A C 1
ATOM 502 O O . TYR A 1 70 ? -19.088 -5.775 11.375 1.00 92.62 70 TYR A O 1
ATOM 510 N N . GLY A 1 71 ? -18.380 -7.789 12.063 1.00 91.81 71 GLY A N 1
ATOM 511 C CA . GLY A 1 71 ? -19.717 -8.333 12.319 1.00 91.81 71 GLY A CA 1
ATOM 512 C C . GLY A 1 71 ? -20.468 -7.658 13.474 1.00 91.81 71 GLY A C 1
ATOM 513 O O . GLY A 1 71 ? -21.694 -7.718 13.519 1.00 91.81 71 GLY A O 1
ATOM 514 N N . ALA A 1 72 ? -19.762 -6.992 14.392 1.00 92.81 72 ALA A N 1
ATOM 515 C CA . ALA A 1 72 ? -20.374 -6.186 15.448 1.00 92.81 72 ALA A CA 1
ATOM 516 C C . ALA A 1 72 ? -20.759 -4.769 14.977 1.00 92.81 72 ALA A C 1
ATOM 518 O O . ALA A 1 72 ? -21.496 -4.060 15.658 1.00 92.81 72 ALA A O 1
ATOM 519 N N . LEU A 1 73 ? -20.285 -4.322 13.815 1.00 93.00 73 LEU A N 1
ATOM 520 C CA . LEU A 1 73 ? -20.537 -2.966 13.344 1.00 93.00 73 LEU A CA 1
ATOM 521 C C . LEU A 1 73 ? -21.939 -2.835 12.731 1.00 93.00 73 LEU A C 1
ATOM 523 O O . LEU A 1 73 ? -22.325 -3.606 11.852 1.00 93.00 73 LEU A O 1
ATOM 527 N N . LYS A 1 74 ? -22.697 -1.815 13.145 1.00 92.69 74 LYS A N 1
ATOM 528 C CA . LYS A 1 74 ? -23.957 -1.446 12.482 1.00 92.69 74 LYS A CA 1
ATOM 529 C C . LYS A 1 74 ? -23.710 -0.983 11.038 1.00 92.69 74 LYS A C 1
ATOM 531 O O . LYS A 1 74 ? -22.664 -0.396 10.750 1.00 92.69 74 LYS A O 1
ATOM 536 N N . PRO A 1 75 ? -24.692 -1.133 10.130 1.00 88.56 75 PRO A N 1
ATOM 537 C CA . PRO A 1 75 ? -24.659 -0.446 8.842 1.00 88.56 75 PRO A CA 1
ATOM 538 C C . PRO A 1 75 ? -24.435 1.063 9.030 1.00 88.56 75 PRO A C 1
ATOM 540 O O . PRO A 1 75 ? -25.171 1.711 9.768 1.00 88.56 75 PRO A O 1
ATOM 543 N N . GLY A 1 76 ? -23.404 1.614 8.383 1.00 86.38 76 GLY A N 1
ATOM 544 C CA . GLY A 1 76 ? -23.021 3.027 8.520 1.00 86.38 76 GLY A CA 1
ATOM 545 C C . GLY A 1 76 ? -22.192 3.369 9.767 1.00 86.38 76 GLY A C 1
ATOM 546 O O . GLY A 1 76 ? -21.816 4.528 9.931 1.00 86.38 76 GLY A O 1
ATOM 547 N N . GLY A 1 77 ? -21.876 2.387 10.617 1.00 92.12 77 GLY A N 1
ATOM 548 C CA . GLY A 1 77 ? -21.021 2.573 11.786 1.00 92.12 77 GLY A CA 1
ATOM 549 C C . GLY A 1 77 ? -19.568 2.914 11.436 1.00 92.12 77 GLY A C 1
ATOM 550 O O . GLY A 1 77 ? -19.110 2.786 10.296 1.00 92.12 77 GLY A O 1
ATOM 551 N N . VAL A 1 78 ? -18.814 3.341 12.446 1.00 95.25 78 VAL A N 1
ATOM 552 C CA . VAL A 1 78 ? -17.409 3.739 12.319 1.00 95.25 78 VAL A CA 1
ATOM 553 C C . VAL A 1 78 ? -16.481 2.580 12.684 1.00 95.25 78 VAL A C 1
ATOM 555 O O . VAL A 1 78 ? -16.452 2.146 13.832 1.00 95.25 78 VAL A O 1
ATOM 558 N N . LEU A 1 79 ? -15.671 2.117 11.725 1.00 96.50 79 LEU A N 1
ATOM 559 C CA . LEU A 1 79 ? -14.624 1.121 11.964 1.00 96.50 79 LEU A CA 1
ATOM 560 C C . LEU A 1 79 ? -13.244 1.774 12.056 1.00 96.50 79 LEU A C 1
ATOM 562 O O . LEU A 1 79 ? -12.781 2.393 11.094 1.00 96.50 79 LEU A O 1
ATOM 566 N N . TRP A 1 80 ? -12.560 1.548 13.171 1.00 97.81 80 TRP A N 1
ATOM 567 C CA . TRP A 1 80 ? -11.147 1.853 13.361 1.00 97.81 80 TRP A CA 1
ATOM 568 C C . TRP A 1 80 ? -10.336 0.565 13.489 1.00 97.81 80 TRP A C 1
ATOM 570 O O . TRP A 1 80 ? -10.711 -0.345 14.226 1.00 97.81 80 TRP A O 1
ATOM 580 N N . VAL A 1 81 ? -9.191 0.502 12.813 1.00 97.75 81 VAL A N 1
ATOM 581 C CA . VAL A 1 81 ? -8.166 -0.519 13.058 1.00 97.75 81 VAL A CA 1
ATOM 582 C C . VAL A 1 81 ? -6.924 0.178 13.583 1.00 97.75 81 VAL A C 1
ATOM 584 O O . VAL A 1 81 ? -6.424 1.114 12.962 1.00 97.75 81 VAL A O 1
ATOM 587 N N . THR A 1 82 ? -6.461 -0.248 14.748 1.00 97.38 82 THR A N 1
ATOM 588 C CA . THR A 1 82 ? -5.347 0.324 15.491 1.00 97.38 82 THR A CA 1
ATOM 589 C C . THR A 1 82 ? -4.174 -0.648 15.494 1.00 97.38 82 THR A C 1
ATOM 591 O O . THR A 1 82 ? -4.329 -1.803 15.876 1.00 97.38 82 THR A O 1
ATOM 594 N N . TYR A 1 83 ? -3.013 -0.174 15.053 1.00 96.00 83 TYR A N 1
ATOM 595 C CA . TYR A 1 83 ? -1.799 -0.958 14.839 1.00 96.00 83 TYR A CA 1
ATOM 596 C C . TYR A 1 83 ? -0.570 -0.227 15.405 1.00 96.00 83 TYR A C 1
ATOM 598 O O . TYR A 1 83 ? -0.622 0.996 15.601 1.00 96.00 83 TYR A O 1
ATOM 606 N N . PRO A 1 84 ? 0.531 -0.940 15.706 1.00 94.81 84 PRO A N 1
ATOM 607 C CA . PRO A 1 84 ? 1.708 -0.316 16.281 1.00 94.81 84 PRO A CA 1
ATOM 608 C C . PRO A 1 84 ? 2.344 0.701 15.333 1.00 94.81 84 PRO A C 1
ATOM 610 O O . PRO A 1 84 ? 2.521 0.448 14.142 1.00 94.81 84 PRO A O 1
ATOM 613 N N . THR A 1 85 ? 2.739 1.852 15.865 1.00 89.75 85 THR A N 1
ATOM 614 C CA . THR A 1 85 ? 3.494 2.855 15.108 1.00 89.75 85 THR A CA 1
ATOM 615 C C . THR A 1 85 ? 4.922 2.371 14.859 1.00 89.75 85 THR A C 1
ATOM 617 O O . THR A 1 85 ? 5.525 1.691 15.700 1.00 89.75 85 THR A O 1
ATOM 620 N N . ALA A 1 86 ? 5.509 2.778 13.732 1.00 77.19 86 ALA A N 1
ATOM 621 C CA . ALA A 1 86 ? 6.932 2.582 13.477 1.00 77.19 86 ALA A CA 1
ATOM 622 C C . ALA A 1 86 ? 7.770 3.235 14.596 1.00 77.19 86 ALA A C 1
ATOM 624 O O . ALA A 1 86 ? 7.654 4.431 14.853 1.00 77.19 86 ALA A O 1
ATOM 625 N N . GLY A 1 87 ? 8.613 2.447 15.267 1.00 74.06 87 GLY A N 1
ATOM 626 C CA . GLY A 1 87 ? 9.433 2.920 16.391 1.00 74.06 87 GLY A CA 1
ATOM 627 C C . GLY A 1 87 ? 8.802 2.761 17.780 1.00 74.06 87 GLY A C 1
ATOM 628 O O . GLY A 1 87 ? 9.444 3.112 18.764 1.00 74.06 87 GLY A O 1
ATOM 629 N N . SER A 1 88 ? 7.606 2.171 17.886 1.00 81.94 88 SER A N 1
ATOM 630 C CA . SER A 1 88 ? 6.983 1.784 19.168 1.00 81.94 88 SER A CA 1
ATOM 631 C C . SER A 1 88 ? 7.737 0.674 19.922 1.00 81.94 88 SER A C 1
ATOM 633 O O . SER A 1 88 ? 7.433 0.394 21.078 1.00 81.94 88 SER A O 1
ATOM 635 N N . GLY A 1 89 ? 8.702 0.017 19.268 1.00 79.50 89 GLY A N 1
ATOM 636 C CA . GLY A 1 89 ? 9.395 -1.169 19.780 1.00 79.50 89 GLY A CA 1
ATOM 637 C C . GLY A 1 89 ? 8.623 -2.476 19.566 1.00 79.50 89 GLY A C 1
ATOM 638 O O . GLY A 1 89 ? 9.189 -3.548 19.764 1.00 79.50 89 GLY A O 1
ATOM 639 N N . VAL A 1 90 ? 7.368 -2.405 19.111 1.00 83.25 90 VAL A N 1
ATOM 640 C CA . VAL A 1 90 ? 6.562 -3.570 18.736 1.00 83.25 90 VAL A CA 1
ATOM 641 C C . VAL A 1 90 ? 6.758 -3.848 17.248 1.00 83.25 90 VAL A C 1
ATOM 643 O O . VAL A 1 90 ? 6.557 -2.969 16.408 1.00 83.25 90 VAL A O 1
ATOM 646 N N . ALA A 1 91 ? 7.176 -5.068 16.912 1.00 84.69 91 ALA A N 1
ATOM 647 C CA . ALA A 1 91 ? 7.296 -5.491 15.522 1.00 84.69 91 ALA A CA 1
ATOM 648 C C . ALA A 1 91 ? 5.902 -5.617 14.890 1.00 84.69 91 ALA A C 1
ATOM 650 O O . ALA A 1 91 ? 5.012 -6.236 15.468 1.00 84.69 91 ALA A O 1
ATOM 651 N N . THR A 1 92 ? 5.725 -5.045 13.701 1.00 89.56 92 THR A N 1
ATOM 652 C CA . THR A 1 92 ? 4.473 -5.120 12.946 1.00 89.56 92 THR A CA 1
ATOM 653 C C . THR A 1 92 ? 4.754 -5.161 11.446 1.00 89.56 92 THR A C 1
ATOM 655 O O . THR A 1 92 ? 5.719 -4.567 10.964 1.00 89.56 92 THR A O 1
ATOM 658 N N . ASP A 1 93 ? 3.907 -5.876 10.711 1.00 87.31 93 ASP A N 1
ATOM 659 C CA . ASP A 1 93 ? 3.875 -5.978 9.246 1.00 87.31 93 ASP A CA 1
ATOM 660 C C . ASP A 1 93 ? 2.767 -5.099 8.619 1.00 87.31 93 ASP A C 1
ATOM 662 O O . ASP A 1 93 ? 2.451 -5.206 7.423 1.00 87.31 93 ASP A O 1
ATOM 666 N N . LEU A 1 94 ? 2.175 -4.226 9.440 1.00 90.06 94 LEU A N 1
ATOM 667 C CA . LEU A 1 94 ? 1.207 -3.210 9.056 1.00 90.06 94 LEU A CA 1
ATOM 668 C C . LEU A 1 94 ? 1.884 -1.846 8.925 1.00 90.06 94 LEU A C 1
ATOM 670 O O . LEU A 1 94 ? 2.838 -1.498 9.616 1.00 90.06 94 LEU A O 1
ATOM 674 N N . SER A 1 95 ? 1.361 -1.040 8.015 1.00 87.25 95 SER A N 1
ATOM 675 C CA . SER A 1 95 ? 1.709 0.374 7.899 1.00 87.25 95 SER A CA 1
ATOM 676 C C . SER A 1 95 ? 0.512 1.115 7.348 1.00 87.25 95 SER A C 1
ATOM 678 O O . SER A 1 95 ? -0.383 0.487 6.790 1.00 87.25 95 SER A O 1
ATOM 680 N N . ARG A 1 96 ? 0.550 2.448 7.341 1.00 83.50 96 ARG A N 1
ATOM 681 C CA . ARG A 1 96 ? -0.452 3.273 6.656 1.00 83.50 96 ARG A CA 1
ATOM 682 C C . ARG A 1 96 ? -0.923 2.706 5.305 1.00 83.50 96 ARG A C 1
ATOM 684 O O . ARG A 1 96 ? -2.109 2.757 4.999 1.00 83.50 96 ARG A O 1
ATOM 691 N N . ASN A 1 97 ? -0.004 2.170 4.498 1.00 79.44 97 ASN A N 1
ATOM 692 C CA . ASN A 1 97 ? -0.275 1.793 3.109 1.00 79.44 97 ASN A CA 1
ATOM 693 C C . ASN A 1 97 ? -0.248 0.280 2.828 1.00 79.44 97 ASN A C 1
ATOM 695 O O . ASN A 1 97 ? -0.567 -0.103 1.703 1.00 79.44 97 ASN A O 1
ATOM 699 N N . HIS A 1 98 ? 0.128 -0.564 3.795 1.00 82.94 98 HIS A N 1
ATOM 700 C CA . HIS A 1 98 ? 0.361 -1.997 3.561 1.00 82.94 98 HIS A CA 1
ATOM 701 C C . HIS A 1 98 ? -0.276 -2.868 4.641 1.00 82.94 98 HIS A C 1
ATOM 703 O O . HIS A 1 98 ? -0.319 -2.484 5.809 1.00 82.94 98 HIS A O 1
ATOM 709 N N . GLY A 1 99 ? -0.712 -4.060 4.232 1.00 86.06 99 GLY A N 1
ATOM 710 C CA . GLY A 1 99 ? -1.254 -5.097 5.109 1.00 86.06 99 GLY A CA 1
ATOM 711 C C . GLY A 1 99 ? -2.759 -5.036 5.365 1.00 86.06 99 GLY A C 1
ATOM 712 O O . GLY A 1 99 ? -3.294 -5.808 6.152 1.00 86.06 99 GLY A O 1
ATOM 713 N N . TRP A 1 100 ? -3.481 -4.197 4.626 1.00 90.25 100 TRP A N 1
ATOM 714 C CA . TRP A 1 100 ? -4.937 -4.031 4.748 1.00 90.25 100 TRP A CA 1
ATOM 715 C C . TRP A 1 100 ? -5.743 -4.976 3.845 1.00 90.25 100 TRP A C 1
ATOM 717 O O . TRP A 1 100 ? -6.896 -4.698 3.510 1.00 90.25 100 TRP A O 1
ATOM 727 N N . GLY A 1 101 ? -5.136 -6.086 3.414 1.00 84.88 101 GLY A N 1
ATOM 728 C CA . GLY A 1 101 ? -5.686 -6.997 2.408 1.00 84.88 101 GLY A CA 1
ATOM 729 C C . GLY A 1 101 ? -7.090 -7.503 2.741 1.00 84.88 101 GLY A C 1
ATOM 730 O O . GLY A 1 101 ? -7.964 -7.455 1.875 1.00 84.88 101 GLY A O 1
ATOM 731 N N . VAL A 1 102 ? -7.329 -7.906 3.994 1.00 89.69 102 VAL A N 1
ATOM 732 C CA . VAL A 1 102 ? -8.638 -8.401 4.454 1.00 89.69 102 VAL A CA 1
ATOM 733 C C . VAL A 1 102 ? -9.731 -7.325 4.382 1.00 89.69 102 VAL A C 1
ATOM 735 O O . VAL A 1 102 ? -10.825 -7.591 3.882 1.00 89.69 102 VAL A O 1
ATOM 738 N N . LEU A 1 103 ? -9.420 -6.076 4.751 1.00 91.50 103 LEU A N 1
ATOM 739 C CA . LEU A 1 103 ? -10.372 -4.960 4.689 1.00 91.50 103 LEU A CA 1
ATOM 740 C C . LEU A 1 103 ? -10.669 -4.557 3.250 1.00 91.50 103 LEU A C 1
ATOM 742 O O . LEU A 1 103 ? -11.827 -4.391 2.870 1.00 91.50 103 LEU A O 1
ATOM 746 N N . HIS A 1 104 ? -9.632 -4.453 2.419 1.00 85.62 104 HIS A N 1
ATOM 747 C CA . HIS A 1 104 ? -9.815 -4.195 0.997 1.00 85.62 104 HIS A CA 1
ATOM 748 C C . HIS A 1 104 ? -10.613 -5.315 0.330 1.00 85.62 104 HIS A C 1
ATOM 750 O O . HIS A 1 104 ? -11.482 -5.035 -0.494 1.00 85.62 104 HIS A O 1
ATOM 756 N N . GLY A 1 105 ? -10.354 -6.576 0.686 1.00 80.19 105 GLY A N 1
ATOM 757 C CA . GLY A 1 105 ? -11.120 -7.748 0.259 1.00 80.19 105 GLY A CA 1
ATOM 758 C C . GLY A 1 105 ? -12.616 -7.590 0.527 1.00 80.19 105 GLY A C 1
ATOM 759 O O . GLY A 1 105 ? -13.409 -7.791 -0.391 1.00 80.19 105 GLY A O 1
ATOM 760 N N . ALA A 1 106 ? -12.966 -7.103 1.720 1.00 87.75 106 ALA A N 1
ATOM 761 C CA . ALA A 1 106 ? -14.330 -6.791 2.151 1.00 87.75 106 ALA A CA 1
ATOM 762 C C . ALA A 1 106 ? -14.929 -5.504 1.539 1.00 87.75 106 ALA A C 1
ATOM 764 O O . ALA A 1 106 ? -16.030 -5.098 1.899 1.00 87.75 106 ALA A O 1
ATOM 765 N N . GLY A 1 107 ? -14.227 -4.840 0.614 1.00 85.75 107 GLY A N 1
ATOM 766 C CA . GLY A 1 107 ? -14.710 -3.622 -0.037 1.00 85.75 107 GLY A CA 1
ATOM 767 C C . GLY A 1 107 ? -14.551 -2.359 0.809 1.00 85.75 107 GLY A C 1
ATOM 768 O O . GLY A 1 107 ? -15.204 -1.354 0.524 1.00 85.75 107 GLY A O 1
ATOM 769 N N . LEU A 1 108 ? -13.674 -2.366 1.813 1.00 88.31 108 LEU A N 1
ATOM 770 C CA . LEU A 1 108 ? -13.394 -1.216 2.669 1.00 88.31 108 LEU A CA 1
ATOM 771 C C . LEU A 1 108 ? -12.129 -0.464 2.229 1.00 88.31 108 LEU A C 1
ATOM 773 O O . LEU A 1 108 ? -11.155 -1.048 1.744 1.00 88.31 108 LEU A O 1
ATOM 777 N N . SER A 1 109 ? -12.139 0.847 2.446 1.00 85.50 109 SER A N 1
ATOM 778 C CA . SER A 1 109 ? -11.046 1.762 2.117 1.00 85.50 109 SER A CA 1
ATOM 779 C C . SER A 1 109 ? -10.676 2.634 3.309 1.00 85.50 109 SER A C 1
ATOM 781 O O . SER A 1 109 ? -11.557 3.127 4.013 1.00 85.50 109 SER A O 1
ATOM 783 N N . ALA A 1 110 ? -9.373 2.847 3.514 1.00 87.75 110 ALA A N 1
ATOM 784 C CA . ALA A 1 110 ? -8.865 3.721 4.566 1.00 87.75 110 ALA A CA 1
ATOM 785 C C . ALA A 1 110 ? -9.107 5.199 4.213 1.00 87.75 110 ALA A C 1
ATOM 787 O O . ALA A 1 110 ? -8.728 5.653 3.124 1.00 87.75 110 ALA A O 1
ATOM 788 N N . THR A 1 111 ? -9.710 5.960 5.129 1.00 84.81 111 THR A N 1
ATOM 789 C CA . THR A 1 111 ? -10.090 7.367 4.905 1.00 84.81 111 THR A CA 1
ATOM 790 C C . THR A 1 111 ? -9.364 8.340 5.811 1.00 84.81 111 THR A C 1
ATOM 792 O O . THR A 1 111 ? -8.863 9.354 5.330 1.00 84.81 111 THR A O 1
ATOM 795 N N . ASP A 1 112 ? -9.272 8.011 7.095 1.00 87.06 112 ASP A N 1
ATOM 796 C CA . ASP A 1 112 ? -8.724 8.882 8.126 1.00 87.06 112 ASP A CA 1
ATOM 797 C C . ASP A 1 112 ? -7.630 8.152 8.894 1.00 87.06 112 ASP A C 1
ATOM 799 O O . ASP A 1 112 ? -7.617 6.925 8.975 1.00 87.06 112 ASP A O 1
ATOM 803 N N . GLU A 1 113 ? -6.715 8.923 9.461 1.00 90.50 113 GLU A N 1
ATOM 804 C CA . GLU A 1 113 ? -5.581 8.432 10.230 1.00 90.50 113 GLU A CA 1
ATOM 805 C C . GLU A 1 113 ? -5.469 9.245 11.510 1.00 90.50 113 GLU A C 1
ATOM 807 O O . GLU A 1 113 ? -5.656 10.465 11.506 1.00 90.50 113 GLU A O 1
ATOM 812 N N . LEU A 1 114 ? -5.168 8.554 12.599 1.00 92.50 114 LEU A N 1
ATOM 813 C CA . LEU A 1 114 ? -5.126 9.110 13.934 1.00 92.50 114 LEU A CA 1
ATOM 814 C C . LEU A 1 114 ? -3.974 8.475 14.717 1.00 92.50 114 LEU A C 1
ATOM 816 O O . LEU A 1 114 ? -3.988 7.277 14.967 1.00 92.50 114 LEU A O 1
ATOM 820 N N . SER A 1 115 ? -3.008 9.272 15.171 1.00 92.69 115 SER A N 1
ATOM 821 C CA . SER A 1 115 ? -2.061 8.825 16.202 1.00 92.69 115 SER A CA 1
ATOM 822 C C . SER A 1 115 ? -2.750 8.902 17.567 1.00 92.69 115 SER A C 1
ATOM 824 O O . SER A 1 115 ? -3.228 9.972 17.961 1.00 92.69 115 SER A O 1
ATOM 826 N N . LEU A 1 116 ? -2.854 7.764 18.263 1.00 91.31 116 LEU A N 1
ATOM 827 C CA . LEU A 1 116 ? -3.430 7.704 19.612 1.00 91.31 116 LEU A CA 1
ATOM 828 C C . LEU A 1 116 ? -2.390 8.094 20.664 1.00 91.31 116 LEU A C 1
ATOM 830 O O . LEU A 1 116 ? -2.709 8.785 21.631 1.00 91.31 116 LEU A O 1
ATOM 834 N N . ASP A 1 117 ? -1.157 7.630 20.474 1.00 88.50 117 ASP A N 1
ATOM 835 C CA . ASP A 1 117 ? 0.021 7.952 21.271 1.00 88.50 117 ASP A CA 1
ATOM 836 C C . ASP A 1 117 ? 1.300 7.554 20.505 1.00 88.50 117 ASP A C 1
ATOM 838 O O . ASP A 1 117 ? 1.278 7.385 19.286 1.00 88.50 117 ASP A O 1
ATOM 842 N N . ARG A 1 118 ? 2.434 7.439 21.210 1.00 88.12 118 ARG A N 1
ATOM 843 C CA . ARG A 1 118 ? 3.728 7.041 20.626 1.00 88.12 118 ARG A CA 1
ATOM 844 C C . ARG A 1 118 ? 3.787 5.572 20.197 1.00 88.12 118 ARG A C 1
ATOM 846 O O . ARG A 1 118 ? 4.727 5.198 19.503 1.00 88.12 118 ARG A O 1
ATOM 853 N N . SER A 1 119 ? 2.845 4.751 20.653 1.00 90.50 119 SER A N 1
ATOM 854 C CA . SER A 1 119 ? 2.846 3.309 20.415 1.00 90.50 119 SER A CA 1
ATOM 855 C C . SER A 1 119 ? 1.846 2.903 19.342 1.00 90.50 119 SER A C 1
ATOM 857 O O . SER A 1 119 ? 2.095 1.919 18.655 1.00 90.50 119 SER A O 1
ATOM 859 N N . TRP A 1 120 ? 0.741 3.641 19.191 1.00 93.56 120 TRP A N 1
ATOM 860 C CA . TRP A 1 120 ? -0.392 3.226 18.364 1.00 93.56 120 TRP A CA 1
ATOM 861 C C . TRP A 1 120 ? -0.862 4.290 17.366 1.00 93.56 120 TRP A C 1
ATOM 863 O O . TRP A 1 120 ? -1.138 5.443 17.718 1.00 93.56 120 TRP A O 1
ATOM 873 N N . GLU A 1 121 ? -1.074 3.845 16.129 1.00 95.00 121 GLU A N 1
ATOM 874 C CA . GLU A 1 121 ? -1.790 4.555 15.069 1.00 95.00 121 GLU A CA 1
ATOM 875 C C . GLU A 1 121 ? -3.105 3.846 14.751 1.00 95.00 121 GLU A C 1
ATOM 877 O O . GLU A 1 121 ? -3.202 2.626 14.817 1.00 95.00 121 GLU A O 1
ATOM 882 N N . ALA A 1 122 ? -4.128 4.606 14.382 1.00 96.50 122 ALA A N 1
ATOM 883 C CA . ALA A 1 122 ? -5.433 4.103 13.997 1.00 96.50 122 ALA A CA 1
ATOM 884 C C . ALA A 1 122 ? -5.811 4.606 12.603 1.00 96.50 122 ALA A C 1
ATOM 886 O O . ALA A 1 122 ? -5.738 5.803 12.322 1.00 96.50 122 ALA A O 1
ATOM 887 N N . LEU A 1 123 ? -6.265 3.694 11.745 1.00 95.38 123 LEU A N 1
ATOM 888 C CA . LEU A 1 123 ? -6.879 4.015 10.462 1.00 95.38 123 LEU A CA 1
ATOM 889 C C . LEU A 1 123 ? -8.379 3.765 10.517 1.00 95.38 123 LEU A C 1
ATOM 891 O O . LEU A 1 123 ? -8.834 2.720 10.986 1.00 95.38 123 LEU A O 1
ATOM 895 N N . ARG A 1 124 ? -9.146 4.718 9.990 1.00 95.12 124 ARG A N 1
ATOM 896 C CA . ARG A 1 124 ? -10.586 4.570 9.796 1.00 95.12 124 ARG A CA 1
ATOM 897 C C . ARG A 1 124 ? -10.866 3.941 8.447 1.00 95.12 124 ARG A C 1
ATOM 899 O O . ARG A 1 124 ? -10.328 4.397 7.437 1.00 95.12 124 ARG A O 1
ATOM 906 N N . PHE A 1 125 ? -11.765 2.967 8.428 1.00 93.19 125 PHE A N 1
ATOM 907 C CA . PHE A 1 125 ? -12.202 2.285 7.218 1.00 93.19 125 PHE A CA 1
ATOM 908 C C . PHE A 1 125 ? -13.686 2.527 6.950 1.00 93.19 125 PHE A C 1
ATOM 910 O O . PHE A 1 125 ? -14.509 2.498 7.861 1.00 93.19 125 PHE A O 1
ATOM 917 N N . GLN A 1 126 ? -14.019 2.768 5.683 1.00 90.00 126 GLN A N 1
ATOM 918 C CA . GLN A 1 126 ? -15.388 2.989 5.211 1.00 90.00 126 GLN A CA 1
ATOM 919 C C . GLN A 1 126 ? -15.667 2.152 3.954 1.00 90.00 126 GLN A C 1
ATOM 921 O O . GLN A 1 126 ? -14.716 1.812 3.239 1.00 90.00 126 GLN A O 1
ATOM 926 N N . PRO A 1 127 ? -16.940 1.822 3.651 1.00 88.06 127 PRO A N 1
ATOM 927 C CA . PRO A 1 127 ? -17.309 1.191 2.388 1.00 88.06 127 PRO A CA 1
ATOM 928 C C . PRO A 1 127 ? -16.774 1.998 1.210 1.00 88.06 127 PRO A C 1
ATOM 930 O O . PRO A 1 127 ? -17.069 3.182 1.076 1.00 88.06 127 PRO A O 1
ATOM 933 N N . SER A 1 128 ? -15.996 1.360 0.337 1.00 82.31 128 SER A N 1
ATOM 934 C CA . SER A 1 128 ? -15.277 2.057 -0.739 1.00 82.31 128 SER A CA 1
ATOM 935 C C . SER A 1 128 ? -16.218 2.792 -1.698 1.00 82.31 128 SER A C 1
ATOM 937 O O . SER A 1 128 ? -15.845 3.823 -2.239 1.00 82.31 128 SER A O 1
ATOM 939 N N . ALA A 1 129 ? -17.454 2.305 -1.856 1.00 77.19 129 ALA A N 1
ATOM 940 C CA . ALA A 1 129 ? -18.495 2.956 -2.653 1.00 77.19 129 ALA A CA 1
ATOM 941 C C . ALA A 1 129 ? -18.969 4.309 -2.080 1.00 77.19 129 ALA A C 1
ATOM 943 O O . ALA A 1 129 ? -19.518 5.117 -2.818 1.00 77.19 129 ALA A O 1
ATOM 944 N N . GLN A 1 130 ? -18.777 4.547 -0.780 1.00 78.31 130 GLN A N 1
ATOM 945 C CA . GLN A 1 130 ? -19.170 5.780 -0.085 1.00 78.31 130 GLN A CA 1
ATOM 946 C C . GLN A 1 130 ? -17.999 6.752 0.091 1.00 78.31 130 GLN A C 1
ATOM 948 O O . GLN A 1 130 ? -18.189 7.874 0.554 1.00 78.31 130 GLN A O 1
ATOM 953 N N . VAL A 1 131 ? -16.776 6.330 -0.239 1.00 71.19 131 VAL A N 1
ATOM 954 C CA . VAL A 1 131 ? -15.607 7.199 -0.154 1.00 71.19 131 VAL A CA 1
ATOM 955 C C . VAL A 1 131 ? -15.547 8.031 -1.427 1.00 71.19 131 VAL A C 1
ATOM 957 O O . VAL A 1 131 ? -15.211 7.513 -2.492 1.00 71.19 131 VAL A O 1
ATOM 960 N N . GLU A 1 132 ? -15.854 9.324 -1.316 1.00 63.59 132 GLU A N 1
ATOM 961 C CA . GLU A 1 132 ? -15.585 10.270 -2.398 1.00 63.59 132 GLU A CA 1
ATOM 962 C C . GLU A 1 132 ? -14.104 10.174 -2.783 1.00 63.59 132 GLU A C 1
ATOM 964 O O . GLU A 1 132 ? -13.207 10.212 -1.929 1.00 63.59 132 GLU A O 1
ATOM 969 N N . GLY A 1 133 ? -13.847 9.972 -4.079 1.00 57.34 133 GLY A N 1
ATOM 970 C CA . GLY A 1 133 ? -12.488 9.895 -4.598 1.00 57.34 133 GLY A CA 1
ATOM 971 C C . GLY A 1 133 ? -11.723 11.146 -4.187 1.00 57.34 133 GLY A C 1
ATOM 972 O O . GLY A 1 133 ? -12.236 12.261 -4.295 1.00 57.34 133 GLY A O 1
ATOM 973 N N . SER A 1 134 ? -10.477 10.980 -3.734 1.00 51.38 134 SER A N 1
ATOM 974 C CA . SER A 1 134 ? -9.578 12.133 -3.747 1.00 51.38 134 SER A CA 1
ATOM 975 C C . SER A 1 134 ? -9.536 12.640 -5.189 1.00 51.38 134 SER A C 1
ATOM 977 O O . SER A 1 134 ? -9.600 11.826 -6.113 1.00 51.38 134 SER A O 1
ATOM 979 N N . ALA A 1 135 ? -9.452 13.954 -5.402 1.00 51.62 135 ALA A N 1
ATOM 980 C CA . ALA A 1 135 ? -9.166 14.497 -6.723 1.00 51.62 135 ALA A CA 1
ATOM 981 C C . ALA A 1 135 ? -7.765 14.022 -7.132 1.00 51.62 135 ALA A C 1
ATOM 983 O O . ALA A 1 135 ? -6.766 14.708 -6.920 1.00 51.62 135 ALA A O 1
ATOM 984 N N . ILE A 1 136 ? -7.681 12.797 -7.649 1.00 52.41 136 ILE A N 1
ATOM 985 C CA . ILE A 1 136 ? -6.453 12.245 -8.180 1.00 52.41 136 ILE A CA 1
ATOM 986 C C . ILE A 1 136 ? -6.071 13.175 -9.314 1.00 52.41 136 ILE A C 1
ATOM 988 O O . ILE A 1 136 ? -6.897 13.406 -10.205 1.00 52.41 136 ILE A O 1
ATOM 992 N N . PRO A 1 137 ? -4.851 13.732 -9.291 1.00 54.44 137 PRO A N 1
ATOM 993 C CA . PRO A 1 137 ? -4.359 14.475 -10.426 1.00 54.44 137 PRO A CA 1
ATOM 994 C C . PRO A 1 137 ? -4.565 13.610 -11.667 1.00 54.44 137 PRO A C 1
ATOM 996 O O . PRO A 1 137 ? -4.072 12.480 -11.690 1.00 54.44 137 PRO A O 1
ATOM 999 N N . GLY A 1 138 ? -5.318 14.092 -12.665 1.00 55.09 138 GLY A N 1
ATOM 1000 C CA . GLY A 1 138 ? -5.475 13.349 -13.919 1.00 55.09 138 GLY A CA 1
ATOM 1001 C C . GLY A 1 138 ? -4.091 12.895 -14.383 1.00 55.09 138 GLY A C 1
ATOM 1002 O O . GLY A 1 138 ? -3.139 13.664 -14.234 1.00 55.09 138 GLY A O 1
ATOM 1003 N N . ALA A 1 139 ? -3.923 11.654 -14.861 1.00 51.00 139 ALA A N 1
ATOM 1004 C CA . ALA A 1 139 ? -2.572 11.135 -15.135 1.00 51.00 139 ALA A CA 1
ATOM 1005 C C . ALA A 1 139 ? -1.795 11.986 -16.142 1.00 51.00 139 ALA A C 1
ATOM 1007 O O . ALA A 1 139 ? -0.574 11.936 -16.195 1.00 51.00 139 ALA A O 1
ATOM 1008 N N . ASP A 1 140 ? -2.517 12.819 -16.879 1.00 52.28 140 ASP A N 1
ATOM 1009 C CA . ASP A 1 140 ? -2.053 13.911 -17.717 1.00 52.28 140 ASP A CA 1
ATOM 1010 C C . ASP A 1 140 ? -1.085 14.882 -17.001 1.00 52.28 140 ASP A C 1
ATOM 1012 O O . ASP A 1 140 ? -0.283 15.528 -17.671 1.00 52.28 140 ASP A O 1
ATOM 1016 N N . MET A 1 141 ? -1.120 14.974 -15.664 1.00 55.41 141 MET A N 1
ATOM 1017 C CA . MET A 1 141 ? -0.221 15.807 -14.854 1.00 55.41 141 MET A CA 1
ATOM 1018 C C . MET A 1 141 ? 1.157 15.187 -14.594 1.00 55.41 141 MET A C 1
ATOM 1020 O O . MET A 1 141 ? 2.093 15.926 -14.282 1.00 55.41 141 MET A O 1
ATOM 1024 N N . LEU A 1 142 ? 1.305 13.861 -14.680 1.00 67.00 142 LEU A N 1
ATOM 1025 C CA . LEU A 1 142 ? 2.595 13.200 -14.488 1.00 67.00 142 LEU A CA 1
ATOM 1026 C C . LEU A 1 142 ? 3.142 12.773 -15.853 1.00 67.00 142 LEU A C 1
ATOM 1028 O O . LEU A 1 142 ? 2.462 12.064 -16.596 1.00 67.00 142 LEU A O 1
ATOM 1032 N N . PRO A 1 143 ? 4.363 13.199 -16.230 1.00 69.31 143 PRO A N 1
ATOM 1033 C CA . PRO A 1 143 ? 4.894 12.881 -17.543 1.00 69.31 143 PRO A CA 1
ATOM 1034 C C . PRO A 1 143 ? 5.056 11.365 -17.659 1.00 69.31 143 PRO A C 1
ATOM 1036 O O . PRO A 1 143 ? 5.848 10.769 -16.926 1.00 69.31 143 PRO A O 1
ATOM 1039 N N . VAL A 1 144 ? 4.332 10.759 -18.600 1.00 82.19 144 VAL A N 1
ATOM 1040 C CA . VAL A 1 144 ? 4.504 9.368 -19.037 1.00 82.19 144 VAL A CA 1
ATOM 1041 C C . VAL A 1 144 ? 5.090 9.340 -20.443 1.00 82.19 144 VAL A C 1
ATOM 1043 O O . VAL A 1 144 ? 4.740 10.176 -21.281 1.00 82.19 144 VAL A O 1
ATOM 1046 N N . GLY A 1 145 ? 5.979 8.387 -20.702 1.00 86.31 145 GLY A N 1
ATOM 1047 C CA . GLY A 1 145 ? 6.596 8.220 -22.014 1.00 86.31 145 GLY A CA 1
ATOM 1048 C C . GLY A 1 145 ? 7.903 7.446 -21.969 1.00 86.31 145 GLY A C 1
ATOM 1049 O O . GLY A 1 145 ? 8.386 7.083 -20.897 1.00 86.31 145 GLY A O 1
ATOM 1050 N N . ARG A 1 146 ? 8.461 7.193 -23.152 1.00 92.12 146 ARG A N 1
ATOM 1051 C CA . ARG A 1 146 ? 9.698 6.431 -23.337 1.00 92.12 146 ARG A CA 1
ATOM 1052 C C . ARG A 1 146 ? 10.910 7.057 -22.653 1.00 92.12 146 ARG A C 1
ATOM 1054 O O . ARG A 1 146 ? 11.688 6.331 -22.037 1.00 92.12 146 ARG A O 1
ATOM 1061 N N . GLU A 1 147 ? 11.075 8.366 -22.808 1.00 91.31 147 GLU A N 1
ATOM 1062 C CA . GLU A 1 147 ? 12.321 9.063 -22.498 1.00 91.31 147 GLU A CA 1
ATOM 1063 C C . GLU A 1 147 ? 12.494 9.351 -21.006 1.00 91.31 147 GLU A C 1
ATOM 1065 O O . GLU A 1 147 ? 11.568 9.729 -20.279 1.00 91.31 147 GLU A O 1
ATOM 1070 N N . ALA A 1 148 ? 13.731 9.195 -20.555 1.00 88.00 148 ALA A N 1
ATOM 1071 C CA . ALA A 1 148 ? 14.153 9.533 -19.213 1.00 88.00 148 ALA A CA 1
ATOM 1072 C C . ALA A 1 148 ? 14.453 11.035 -19.107 1.00 88.00 148 ALA A C 1
ATOM 1074 O O . ALA A 1 148 ? 15.369 11.530 -19.768 1.00 88.00 148 ALA A O 1
ATOM 1075 N N . SER A 1 149 ? 13.739 11.747 -18.222 1.00 87.19 149 SER A N 1
ATOM 1076 C CA . SER A 1 149 ? 14.001 13.172 -17.976 1.00 87.19 149 SER A CA 1
ATOM 1077 C C . SER A 1 149 ? 15.438 13.396 -17.475 1.00 87.19 149 SER A C 1
ATOM 1079 O O . SER A 1 149 ? 15.998 12.519 -16.804 1.00 87.19 149 SER A O 1
ATOM 1081 N N . PRO A 1 150 ? 16.049 14.568 -17.731 1.00 88.81 150 PRO A N 1
ATOM 1082 C CA . PRO A 1 150 ? 17.383 14.877 -17.215 1.00 88.81 150 PRO A CA 1
ATOM 1083 C C . PRO A 1 150 ? 17.472 14.720 -15.693 1.00 88.81 150 PRO A C 1
ATOM 1085 O O . PRO A 1 150 ? 18.421 14.134 -15.179 1.00 88.81 150 PRO A O 1
ATOM 1088 N N . VAL A 1 151 ? 16.428 15.151 -14.975 1.00 87.56 151 VAL A N 1
ATOM 1089 C CA . VAL A 1 151 ? 16.324 14.989 -13.518 1.00 87.56 151 VAL A CA 1
ATOM 1090 C C . VAL A 1 151 ? 16.328 13.511 -13.127 1.00 87.56 151 VAL A C 1
ATOM 1092 O O . VAL A 1 151 ? 17.100 13.119 -12.253 1.00 87.56 151 VAL A O 1
ATOM 1095 N N . PHE A 1 152 ? 15.528 12.672 -13.796 1.00 88.38 152 PHE A N 1
ATOM 1096 C CA . PHE A 1 152 ? 15.524 11.230 -13.547 1.00 88.38 152 PHE A CA 1
ATOM 1097 C C . PHE A 1 152 ? 16.905 10.612 -13.778 1.00 88.38 152 PHE A C 1
ATOM 1099 O O . PHE A 1 152 ? 17.362 9.831 -12.949 1.00 88.38 152 PHE A O 1
ATOM 1106 N N . ARG A 1 153 ? 17.593 10.972 -14.870 1.00 91.19 153 ARG A N 1
ATOM 1107 C CA . ARG A 1 153 ? 18.937 10.458 -15.181 1.00 91.19 153 ARG A CA 1
ATOM 1108 C C . ARG A 1 153 ? 19.941 10.816 -14.086 1.00 91.19 153 ARG A C 1
ATOM 1110 O O . ARG A 1 153 ? 20.635 9.925 -13.602 1.00 91.19 153 ARG A O 1
ATOM 1117 N N . SER A 1 154 ? 19.969 12.074 -13.650 1.00 90.62 154 SER A N 1
ATOM 1118 C CA . SER A 1 154 ? 20.872 12.537 -12.589 1.00 90.62 154 SER A CA 1
ATOM 1119 C C . SER A 1 154 ? 20.607 11.830 -11.261 1.00 90.62 154 SER A C 1
ATOM 1121 O O . SER A 1 154 ? 21.523 11.264 -10.662 1.00 90.62 154 SER A O 1
ATOM 1123 N N . VAL A 1 155 ? 19.340 11.780 -10.833 1.00 88.69 155 VAL A N 1
ATOM 1124 C CA . VAL A 1 155 ? 18.931 11.088 -9.599 1.00 88.69 155 VAL A CA 1
ATOM 1125 C C . VAL A 1 155 ? 19.282 9.604 -9.673 1.00 88.69 155 VAL A C 1
ATOM 1127 O O . VAL A 1 155 ? 19.838 9.051 -8.727 1.00 88.69 155 VAL A O 1
ATOM 1130 N N . ARG A 1 156 ? 19.021 8.960 -10.814 1.00 90.25 156 ARG A N 1
ATOM 1131 C CA . ARG A 1 156 ? 19.323 7.547 -11.052 1.00 90.25 156 ARG A CA 1
ATOM 1132 C C . ARG A 1 156 ? 20.813 7.247 -10.947 1.00 90.25 156 ARG A C 1
ATOM 1134 O O . ARG A 1 156 ? 21.157 6.218 -10.378 1.00 90.25 156 ARG A O 1
ATOM 1141 N N . VAL A 1 157 ? 21.691 8.085 -11.502 1.00 92.94 157 VAL A N 1
ATOM 1142 C CA . VAL A 1 157 ? 23.148 7.866 -11.443 1.00 92.94 157 VAL A CA 1
ATOM 1143 C C . VAL A 1 157 ? 23.628 7.861 -9.993 1.00 92.94 157 VAL A C 1
ATOM 1145 O O . VAL A 1 157 ? 24.281 6.905 -9.574 1.00 92.94 157 VAL A O 1
ATOM 1148 N N . ILE A 1 158 ? 23.236 8.875 -9.218 1.00 91.31 158 ILE A N 1
ATOM 1149 C CA . ILE A 1 158 ? 23.602 9.001 -7.801 1.00 91.31 158 ILE A CA 1
ATOM 1150 C C . ILE A 1 158 ? 23.028 7.827 -7.001 1.00 91.31 158 ILE A C 1
ATOM 1152 O O . ILE A 1 158 ? 23.758 7.133 -6.292 1.00 91.31 158 ILE A O 1
ATOM 1156 N N . ALA A 1 159 ? 21.732 7.552 -7.170 1.00 89.56 159 ALA A N 1
ATOM 1157 C CA . ALA A 1 159 ? 21.056 6.465 -6.478 1.00 89.56 159 ALA A CA 1
ATOM 1158 C C . ALA A 1 159 ? 21.670 5.104 -6.827 1.00 89.56 159 ALA A C 1
ATOM 1160 O O . ALA A 1 159 ? 21.922 4.318 -5.927 1.00 89.56 159 ALA A O 1
ATOM 1161 N N . ARG A 1 160 ? 21.988 4.828 -8.099 1.00 90.69 160 ARG A N 1
ATOM 1162 C CA . ARG A 1 160 ? 22.615 3.565 -8.529 1.00 90.69 160 ARG A CA 1
ATOM 1163 C C . ARG A 1 160 ? 24.027 3.398 -7.966 1.00 90.69 160 ARG A C 1
ATOM 1165 O O . ARG A 1 160 ? 24.405 2.268 -7.660 1.00 90.69 160 ARG A O 1
ATOM 1172 N N . ALA A 1 161 ? 24.799 4.478 -7.834 1.00 89.88 161 ALA A N 1
ATOM 1173 C CA . ALA A 1 161 ? 26.119 4.434 -7.206 1.00 89.88 161 ALA A CA 1
ATOM 1174 C C . ALA A 1 161 ? 26.011 4.056 -5.721 1.00 89.88 161 ALA A C 1
ATOM 1176 O O . ALA A 1 161 ? 26.638 3.089 -5.291 1.00 89.88 161 ALA A O 1
ATOM 1177 N N . LEU A 1 162 ? 25.138 4.739 -4.972 1.00 89.94 162 LEU A N 1
ATOM 1178 C CA . LEU A 1 162 ? 24.861 4.413 -3.571 1.00 89.94 162 LEU A CA 1
ATOM 1179 C C . LEU A 1 162 ? 24.306 2.988 -3.419 1.00 89.94 162 LEU A C 1
ATOM 1181 O O . LEU A 1 162 ? 24.724 2.236 -2.545 1.00 89.94 162 LEU A O 1
ATOM 1185 N N . PHE A 1 163 ? 23.410 2.583 -4.315 1.00 86.88 163 PHE A N 1
ATOM 1186 C CA . PHE A 1 163 ? 22.782 1.266 -4.297 1.00 86.88 163 PHE A CA 1
ATOM 1187 C C . PHE A 1 163 ? 23.796 0.134 -4.484 1.00 86.88 163 PHE A C 1
ATOM 1189 O O . PHE A 1 163 ? 23.717 -0.877 -3.798 1.00 86.88 163 PHE A O 1
ATOM 1196 N N . ARG A 1 164 ? 24.790 0.318 -5.361 1.00 87.25 164 ARG A N 1
ATOM 1197 C CA . ARG A 1 164 ? 25.891 -0.642 -5.551 1.00 87.25 164 ARG A CA 1
ATOM 1198 C C . ARG A 1 164 ? 26.910 -0.645 -4.413 1.00 87.25 164 ARG A C 1
ATOM 1200 O O . ARG A 1 164 ? 27.622 -1.632 -4.262 1.00 87.25 164 ARG A O 1
ATOM 1207 N N . LEU A 1 165 ? 27.008 0.447 -3.655 1.00 89.12 165 LEU A N 1
ATOM 1208 C CA . LEU A 1 165 ? 27.851 0.508 -2.462 1.00 89.12 165 LEU A CA 1
ATOM 1209 C C . LEU A 1 165 ? 27.219 -0.280 -1.307 1.00 89.12 165 LEU A C 1
ATOM 1211 O O . LEU A 1 165 ? 27.918 -1.001 -0.603 1.00 89.12 165 LEU A O 1
ATOM 1215 N N . LEU A 1 166 ? 25.902 -0.147 -1.133 1.00 86.44 166 LEU A N 1
ATOM 1216 C CA . LEU A 1 166 ? 25.161 -0.763 -0.030 1.00 86.44 166 LEU A CA 1
ATOM 1217 C C . LEU A 1 166 ? 24.785 -2.227 -0.294 1.00 86.44 166 LEU A C 1
ATOM 1219 O O . LEU A 1 166 ? 24.696 -3.012 0.646 1.00 86.44 166 LEU A O 1
ATOM 1223 N N . PHE A 1 167 ? 24.573 -2.607 -1.556 1.00 83.94 167 PHE A N 1
ATOM 1224 C CA . PHE A 1 167 ? 24.035 -3.916 -1.925 1.00 83.94 167 PHE A CA 1
ATOM 1225 C C . PHE A 1 167 ? 24.825 -4.562 -3.067 1.00 83.94 167 PHE A C 1
ATOM 1227 O O . PHE A 1 167 ? 25.307 -3.898 -3.988 1.00 83.94 167 PHE A O 1
ATOM 1234 N N . ARG A 1 168 ? 24.913 -5.895 -3.035 1.00 83.44 168 ARG A N 1
ATOM 1235 C CA . ARG A 1 168 ? 25.499 -6.705 -4.110 1.00 83.44 168 ARG A CA 1
ATOM 1236 C C . ARG A 1 168 ? 24.381 -7.338 -4.922 1.00 83.44 168 ARG A C 1
ATOM 1238 O O . ARG A 1 168 ? 23.575 -8.050 -4.342 1.00 83.44 168 ARG A O 1
ATOM 1245 N N . PHE A 1 169 ? 24.390 -7.117 -6.237 1.00 81.25 169 PHE A N 1
ATOM 1246 C CA . PHE A 1 169 ? 23.393 -7.685 -7.143 1.00 81.25 169 PHE A CA 1
ATOM 1247 C C . PHE A 1 169 ? 24.004 -8.611 -8.194 1.00 81.25 169 PHE A C 1
ATOM 1249 O O . PHE A 1 169 ? 24.960 -8.223 -8.869 1.00 81.25 169 PHE A O 1
ATOM 1256 N N . ASP A 1 170 ? 23.403 -9.786 -8.393 1.00 83.88 170 ASP A N 1
ATOM 1257 C CA . ASP A 1 170 ? 23.616 -10.636 -9.577 1.00 83.88 170 ASP A CA 1
ATOM 1258 C C . ASP A 1 170 ? 22.414 -10.493 -10.514 1.00 83.88 170 ASP A C 1
ATOM 1260 O O . ASP A 1 170 ? 21.332 -11.002 -10.222 1.00 83.88 170 ASP A O 1
ATOM 1264 N N . VAL A 1 171 ? 22.587 -9.782 -11.634 1.00 87.88 171 VAL A N 1
ATOM 1265 C CA . VAL A 1 171 ? 21.516 -9.526 -12.609 1.00 87.88 171 VAL A CA 1
ATOM 1266 C C . VAL A 1 171 ? 21.743 -10.359 -13.864 1.00 87.88 171 VAL A C 1
ATOM 1268 O O . VAL A 1 171 ? 22.750 -10.204 -14.552 1.00 87.88 171 VAL A O 1
ATOM 1271 N N . ARG A 1 172 ? 20.759 -11.185 -14.219 1.00 89.69 172 ARG A N 1
ATOM 1272 C CA . ARG A 1 172 ? 20.780 -12.054 -15.402 1.00 89.69 172 ARG A CA 1
ATOM 1273 C C . ARG A 1 172 ? 19.615 -11.750 -16.329 1.00 89.69 172 ARG A C 1
ATOM 1275 O O . ARG A 1 172 ? 18.535 -11.380 -15.877 1.00 89.69 172 ARG A O 1
ATOM 1282 N N . GLY A 1 173 ? 19.832 -11.956 -17.626 1.00 89.06 173 GLY A N 1
ATOM 1283 C CA . GLY A 1 173 ? 18.789 -11.793 -18.641 1.00 89.06 173 GLY A CA 1
ATOM 1284 C C . GLY A 1 173 ? 18.580 -10.355 -19.120 1.00 89.06 173 GLY A C 1
ATOM 1285 O O . GLY A 1 173 ? 17.584 -10.102 -19.781 1.00 89.06 173 GLY A O 1
ATOM 1286 N N . GLN A 1 174 ? 19.504 -9.419 -18.857 1.00 87.94 174 GLN A N 1
ATOM 1287 C CA . GLN A 1 174 ? 19.364 -8.025 -19.323 1.00 87.94 174 GLN A CA 1
ATOM 1288 C C . GLN A 1 174 ? 19.178 -7.911 -20.845 1.00 87.94 174 GLN A C 1
ATOM 1290 O O . GLN A 1 174 ? 18.415 -7.069 -21.301 1.00 87.94 174 GLN A O 1
ATOM 1295 N N . ALA A 1 175 ? 19.806 -8.797 -21.626 1.00 88.31 175 ALA A N 1
ATOM 1296 C CA . ALA A 1 175 ? 19.643 -8.851 -23.081 1.00 88.31 175 ALA A CA 1
ATOM 1297 C C . ALA A 1 175 ? 18.222 -9.245 -23.540 1.00 88.31 175 ALA A C 1
ATOM 1299 O O . ALA A 1 175 ? 17.891 -9.067 -24.705 1.00 88.31 175 ALA A O 1
ATOM 1300 N N . ARG A 1 176 ? 17.381 -9.776 -22.639 1.00 88.25 176 ARG A N 1
ATOM 1301 C CA . ARG A 1 176 ? 15.983 -10.155 -22.914 1.00 88.25 176 ARG A CA 1
ATOM 1302 C C . ARG A 1 176 ? 15.006 -8.994 -22.704 1.00 88.25 176 ARG A C 1
ATOM 1304 O O . ARG A 1 176 ? 13.814 -9.159 -22.943 1.00 88.25 176 ARG A O 1
ATOM 1311 N N . ILE A 1 177 ? 15.481 -7.842 -22.225 1.00 92.56 177 ILE A N 1
ATOM 1312 C CA . ILE A 1 177 ? 14.634 -6.673 -21.980 1.00 92.56 177 ILE A CA 1
ATOM 1313 C C . ILE A 1 177 ? 14.241 -6.061 -23.332 1.00 92.56 177 ILE A C 1
ATOM 1315 O O . ILE A 1 177 ? 15.134 -5.676 -24.092 1.00 92.56 177 ILE A O 1
ATOM 1319 N N . PRO A 1 178 ? 12.936 -5.939 -23.649 1.00 92.62 178 PRO A N 1
ATOM 1320 C CA . PRO A 1 178 ? 12.509 -5.348 -24.909 1.00 92.62 178 PRO A CA 1
ATOM 1321 C C . PRO A 1 178 ? 12.928 -3.880 -25.015 1.00 92.62 178 PRO A C 1
ATOM 1323 O O . PRO A 1 178 ? 12.850 -3.122 -24.048 1.00 92.62 178 PRO A O 1
ATOM 1326 N N . ASN A 1 179 ? 13.321 -3.460 -26.218 1.00 92.44 179 ASN A N 1
ATOM 1327 C CA . ASN A 1 179 ? 13.600 -2.053 -26.505 1.00 92.44 179 ASN A CA 1
ATOM 1328 C C . ASN A 1 179 ? 12.330 -1.270 -26.908 1.00 92.44 179 ASN A C 1
ATOM 1330 O O . ASN A 1 179 ? 12.394 -0.060 -27.092 1.00 92.44 179 ASN A O 1
ATOM 1334 N N . SER A 1 180 ? 11.177 -1.927 -27.065 1.00 93.06 180 SER A N 1
ATOM 1335 C CA . SER A 1 180 ? 9.854 -1.324 -27.317 1.00 93.06 180 SER A CA 1
ATOM 1336 C C . SER A 1 180 ? 9.068 -1.118 -26.012 1.00 93.06 180 SER A C 1
ATOM 1338 O O . SER A 1 180 ? 9.566 -1.451 -24.946 1.00 93.06 180 SER A O 1
ATOM 1340 N N . ALA A 1 181 ? 7.848 -0.570 -26.061 1.00 94.31 181 ALA A N 1
ATOM 1341 C CA . ALA A 1 181 ? 6.956 -0.573 -24.894 1.00 94.31 181 ALA A CA 1
ATOM 1342 C C . ALA A 1 181 ? 6.631 -2.011 -24.452 1.00 94.31 181 ALA A C 1
ATOM 1344 O O . ALA A 1 181 ? 6.469 -2.897 -25.293 1.00 94.31 181 ALA A O 1
ATOM 1345 N N . TYR A 1 182 ? 6.514 -2.238 -23.143 1.00 94.88 182 TYR A N 1
ATOM 1346 C CA . TYR A 1 182 ? 6.139 -3.532 -22.568 1.00 94.88 182 TYR A CA 1
ATOM 1347 C C . TYR A 1 182 ? 5.491 -3.370 -21.193 1.00 94.88 182 TYR A C 1
ATOM 1349 O O . TYR A 1 182 ? 5.620 -2.334 -20.534 1.00 94.88 182 TYR A O 1
ATOM 1357 N N . VAL A 1 183 ? 4.818 -4.426 -20.738 1.00 94.19 183 VAL A N 1
ATOM 1358 C CA . VAL A 1 183 ? 4.371 -4.544 -19.345 1.00 94.19 183 VAL A CA 1
ATOM 1359 C C . VAL A 1 183 ? 5.414 -5.335 -18.561 1.00 94.19 183 VAL A C 1
ATOM 1361 O O . VAL A 1 183 ? 5.738 -6.469 -18.915 1.00 94.19 183 VAL A O 1
ATOM 1364 N N . LEU A 1 184 ? 5.959 -4.728 -17.509 1.00 94.44 184 LEU A N 1
ATOM 1365 C CA . LEU A 1 184 ? 6.913 -5.353 -16.598 1.00 94.44 184 LEU A CA 1
ATOM 1366 C C . LEU A 1 184 ? 6.158 -5.996 -15.435 1.00 94.44 184 LEU A C 1
ATOM 1368 O O . LEU A 1 184 ? 5.485 -5.303 -14.677 1.00 94.44 184 LEU A O 1
ATOM 1372 N N . ILE A 1 185 ? 6.280 -7.310 -15.282 1.00 92.62 185 ILE A N 1
ATOM 1373 C CA . ILE A 1 185 ? 5.636 -8.065 -14.206 1.00 92.62 185 ILE A CA 1
ATOM 1374 C C . ILE A 1 185 ? 6.726 -8.536 -13.252 1.00 92.62 185 ILE A C 1
ATOM 1376 O O . ILE A 1 185 ? 7.541 -9.378 -13.623 1.00 92.62 185 ILE A O 1
ATOM 1380 N N . GLY A 1 186 ? 6.756 -7.974 -12.046 1.00 90.44 186 GLY A N 1
ATOM 1381 C CA . GLY A 1 186 ? 7.713 -8.332 -10.998 1.00 90.44 186 GLY A CA 1
ATOM 1382 C C . GLY A 1 186 ? 7.024 -8.989 -9.810 1.00 90.44 186 GLY A C 1
ATOM 1383 O O . GLY A 1 186 ? 5.885 -8.645 -9.518 1.00 90.44 186 GLY A O 1
ATOM 1384 N N . ASN A 1 187 ? 7.693 -9.897 -9.103 1.00 89.56 187 ASN A N 1
ATOM 1385 C CA . ASN A 1 187 ? 7.266 -10.284 -7.754 1.00 89.56 187 ASN A CA 1
ATOM 1386 C C . ASN A 1 187 ? 7.612 -9.193 -6.722 1.00 89.56 187 ASN A C 1
ATOM 1388 O O . ASN A 1 187 ? 8.535 -8.412 -6.956 1.00 89.56 187 ASN A O 1
ATOM 1392 N N . HIS A 1 188 ? 6.882 -9.141 -5.604 1.00 87.69 188 HIS A N 1
ATOM 1393 C CA . HIS A 1 188 ? 6.992 -8.090 -4.590 1.00 87.69 188 HIS A CA 1
ATOM 1394 C C . HIS A 1 188 ? 7.448 -8.637 -3.227 1.00 87.69 188 HIS A C 1
ATOM 1396 O O . HIS A 1 188 ? 6.652 -8.935 -2.343 1.00 87.69 188 HIS A O 1
ATOM 1402 N N . LEU A 1 189 ? 8.762 -8.766 -3.055 1.00 83.38 189 LEU A N 1
ATOM 1403 C CA . LEU A 1 189 ? 9.405 -9.209 -1.819 1.00 83.38 189 LEU A CA 1
ATOM 1404 C C . LEU A 1 189 ? 9.490 -8.121 -0.739 1.00 83.38 189 LEU A C 1
ATOM 1406 O O . LEU A 1 189 ? 9.668 -8.454 0.432 1.00 83.38 189 LEU A O 1
ATOM 1410 N N . GLY A 1 190 ? 9.402 -6.843 -1.116 1.00 81.50 190 GLY A N 1
ATOM 1411 C CA . GLY A 1 190 ? 9.437 -5.723 -0.181 1.00 81.50 190 GLY A CA 1
ATOM 1412 C C . GLY A 1 190 ? 9.453 -4.343 -0.840 1.00 81.50 190 GLY A C 1
ATOM 1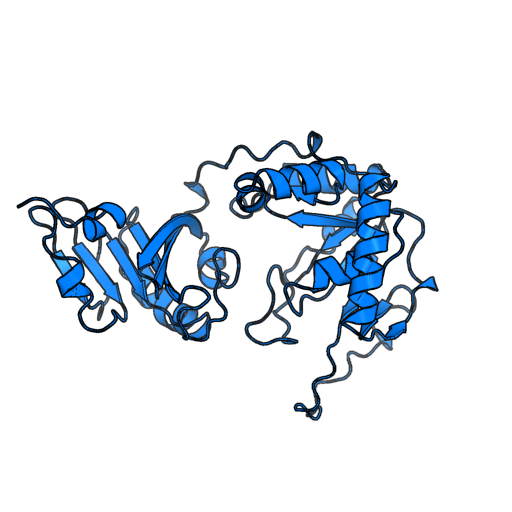413 O O . GLY A 1 190 ? 9.485 -4.180 -2.060 1.00 81.50 190 GLY A O 1
ATOM 1414 N N . TRP A 1 191 ? 9.477 -3.300 -0.010 1.00 75.94 191 TRP A N 1
ATOM 1415 C CA . TRP A 1 191 ? 9.411 -1.901 -0.459 1.00 75.94 191 TRP A CA 1
ATOM 1416 C C . TRP A 1 191 ? 10.550 -1.489 -1.415 1.00 75.94 191 TRP A C 1
ATOM 1418 O O . TRP A 1 191 ? 10.396 -0.553 -2.202 1.00 75.94 191 TRP A O 1
ATOM 1428 N N . MET A 1 192 ? 11.685 -2.195 -1.379 1.00 80.50 192 MET A N 1
ATOM 1429 C CA . MET A 1 192 ? 12.846 -1.925 -2.228 1.00 80.50 192 MET A CA 1
ATOM 1430 C C . MET A 1 192 ? 12.703 -2.423 -3.671 1.00 80.50 192 MET A C 1
ATOM 1432 O O . MET A 1 192 ? 13.510 -2.024 -4.513 1.00 80.50 192 MET A O 1
ATOM 1436 N N . ASP A 1 193 ? 11.708 -3.247 -4.008 1.00 85.12 193 ASP A N 1
ATOM 1437 C CA . ASP A 1 193 ? 11.630 -3.859 -5.344 1.00 85.12 193 ASP A CA 1
ATOM 1438 C C . ASP A 1 193 ? 11.411 -2.823 -6.441 1.00 85.12 193 ASP A C 1
ATOM 1440 O O . ASP A 1 193 ? 12.095 -2.843 -7.463 1.00 85.12 193 ASP A O 1
ATOM 1444 N N . ALA A 1 194 ? 10.509 -1.864 -6.213 1.00 84.94 194 ALA A N 1
ATOM 1445 C CA . ALA A 1 194 ? 10.248 -0.794 -7.170 1.00 84.94 194 ALA A CA 1
ATOM 1446 C C . ALA A 1 194 ? 11.512 0.044 -7.431 1.00 84.94 194 ALA A C 1
ATOM 1448 O O . ALA A 1 194 ? 11.821 0.387 -8.574 1.00 84.94 194 ALA A O 1
ATOM 1449 N N . ILE A 1 195 ? 12.288 0.325 -6.379 1.00 86.06 195 ILE A N 1
ATOM 1450 C CA . ILE A 1 195 ? 13.564 1.044 -6.482 1.00 86.06 195 ILE A CA 1
ATOM 1451 C C . ILE A 1 195 ? 14.596 0.185 -7.219 1.00 86.06 195 ILE A C 1
ATOM 1453 O O . ILE A 1 195 ? 15.291 0.682 -8.099 1.00 86.06 195 ILE A O 1
ATOM 1457 N N . SER A 1 196 ? 14.664 -1.109 -6.918 1.00 87.81 196 SER A N 1
ATOM 1458 C CA . SER A 1 196 ? 15.593 -2.052 -7.546 1.00 87.81 196 SER A CA 1
ATOM 1459 C C . SER A 1 196 ? 15.332 -2.170 -9.042 1.00 87.81 196 SER A C 1
ATOM 1461 O O . SER A 1 196 ? 16.244 -1.991 -9.844 1.00 87.81 196 SER A O 1
ATOM 1463 N N . LEU A 1 197 ? 14.078 -2.386 -9.437 1.00 89.62 197 LEU A N 1
ATOM 1464 C CA . LEU A 1 197 ? 13.664 -2.416 -10.836 1.00 89.62 197 LEU A CA 1
ATOM 1465 C C . LEU A 1 197 ? 13.982 -1.094 -11.530 1.00 89.62 197 LEU A C 1
ATOM 1467 O O . LEU A 1 197 ? 14.575 -1.120 -12.607 1.00 89.62 197 LEU A O 1
ATOM 1471 N N . LEU A 1 198 ? 13.695 0.050 -10.890 1.00 89.75 198 LEU A N 1
ATOM 1472 C CA . LEU A 1 198 ? 14.113 1.345 -11.422 1.00 89.75 198 LEU A CA 1
ATOM 1473 C C . LEU A 1 198 ? 15.610 1.348 -11.651 1.00 89.75 198 LEU A C 1
ATOM 1475 O O . LEU A 1 198 ? 16.010 1.573 -12.777 1.00 89.75 198 LEU A O 1
ATOM 1479 N N . LEU A 1 199 ? 16.440 1.069 -10.652 1.00 89.31 199 LEU A N 1
ATOM 1480 C CA . LEU A 1 199 ? 17.887 1.245 -10.732 1.00 89.31 199 LEU A CA 1
ATOM 1481 C C . LEU A 1 199 ? 18.614 0.184 -11.556 1.00 89.31 199 LEU A C 1
ATOM 1483 O O . LEU A 1 199 ? 19.689 0.499 -12.063 1.00 89.31 199 LEU A O 1
ATOM 1487 N N . LEU A 1 200 ? 18.076 -1.027 -11.709 1.00 89.12 200 LEU A N 1
ATOM 1488 C CA . LEU A 1 200 ? 18.743 -2.150 -12.378 1.00 89.12 200 LEU A CA 1
ATOM 1489 C C . LEU A 1 200 ? 18.372 -2.280 -13.860 1.00 89.12 200 LEU A C 1
ATOM 1491 O O . LEU A 1 200 ? 19.245 -2.651 -14.646 1.00 89.12 200 LEU A O 1
ATOM 1495 N N . PHE A 1 201 ? 17.145 -1.926 -14.256 1.00 91.88 201 PHE A N 1
ATOM 1496 C CA . PHE A 1 201 ? 16.710 -1.969 -15.660 1.00 91.88 201 PHE A CA 1
ATOM 1497 C C . PHE A 1 201 ? 17.342 -0.844 -16.500 1.00 91.88 201 PHE A C 1
ATOM 1499 O O . PHE A 1 201 ? 17.951 0.076 -15.953 1.00 91.88 201 PHE A O 1
ATOM 1506 N N . PRO A 1 202 ? 17.252 -0.882 -17.837 1.00 91.38 202 PRO A N 1
ATOM 1507 C CA . PRO A 1 202 ? 17.610 0.256 -18.673 1.00 91.38 202 PRO A CA 1
ATOM 1508 C C . PRO A 1 202 ? 16.843 1.528 -18.264 1.00 91.38 202 PRO A C 1
ATOM 1510 O O . PRO A 1 202 ? 15.701 1.440 -17.811 1.00 91.38 202 PRO A O 1
ATOM 1513 N N . PRO A 1 203 ? 17.444 2.726 -18.395 1.00 91.00 203 PRO A N 1
ATOM 1514 C CA . PRO A 1 203 ? 16.733 3.978 -18.137 1.00 91.00 203 PRO A CA 1
ATOM 1515 C C . PRO A 1 203 ? 15.594 4.225 -19.139 1.00 91.00 203 PRO A C 1
ATOM 1517 O O . PRO A 1 203 ? 14.672 4.974 -18.820 1.00 91.00 203 PRO A O 1
ATOM 1520 N N . GLU A 1 204 ? 15.668 3.609 -20.323 1.00 92.94 204 GLU A N 1
ATOM 1521 C CA . GLU A 1 204 ? 14.717 3.742 -21.426 1.00 92.94 204 GLU A CA 1
ATOM 1522 C C . GLU A 1 204 ? 14.480 2.370 -22.079 1.00 92.94 204 GLU A C 1
ATOM 1524 O O . GLU A 1 204 ? 15.451 1.630 -22.260 1.00 92.94 204 GLU A O 1
ATOM 1529 N N . PRO A 1 205 ? 13.236 2.023 -22.455 1.00 93.00 205 PRO A N 1
ATOM 1530 C CA . PRO A 1 205 ? 11.996 2.764 -22.192 1.00 93.00 205 PRO A CA 1
ATOM 1531 C C . PRO A 1 205 ? 11.692 2.878 -20.687 1.00 93.00 205 PRO A C 1
ATOM 1533 O O . PRO A 1 205 ? 11.881 1.932 -19.924 1.00 93.00 205 PRO A O 1
ATOM 1536 N N . ARG A 1 206 ? 11.270 4.068 -20.242 1.00 91.81 206 ARG A N 1
ATOM 1537 C CA . ARG A 1 206 ? 11.161 4.388 -18.812 1.00 91.81 206 ARG A CA 1
ATOM 1538 C C . ARG A 1 206 ? 10.044 3.596 -18.127 1.00 91.81 206 ARG A C 1
ATOM 1540 O O . ARG A 1 206 ? 8.931 3.504 -18.643 1.00 91.81 206 ARG A O 1
ATOM 1547 N N . ILE A 1 207 ? 10.335 3.090 -16.928 1.00 92.94 207 ILE A N 1
ATOM 1548 C CA . ILE A 1 207 ? 9.389 2.366 -16.067 1.00 92.94 207 ILE A CA 1
ATOM 1549 C C . ILE A 1 207 ? 8.462 3.338 -15.329 1.00 92.94 207 ILE A C 1
ATOM 1551 O O . ILE A 1 207 ? 8.921 4.327 -14.756 1.00 92.94 207 ILE A O 1
ATOM 1555 N N . HIS A 1 208 ? 7.168 3.015 -15.307 1.00 91.06 208 HIS A N 1
ATOM 1556 C CA . HIS A 1 208 ? 6.137 3.729 -14.565 1.00 91.06 208 HIS A CA 1
ATOM 1557 C C . HIS A 1 208 ? 5.348 2.757 -13.684 1.00 91.06 208 HIS A C 1
ATOM 1559 O O . HIS A 1 208 ? 4.869 1.731 -14.167 1.00 91.06 208 HIS A O 1
ATOM 1565 N N . TYR A 1 209 ? 5.194 3.083 -12.402 1.00 88.06 209 TYR A N 1
ATOM 1566 C CA . TYR A 1 209 ? 4.435 2.266 -11.454 1.00 88.06 209 TYR A CA 1
ATOM 1567 C C . TYR A 1 209 ? 3.016 2.771 -11.283 1.00 88.06 209 TYR A C 1
ATOM 1569 O O . TYR A 1 209 ? 2.773 3.976 -11.254 1.00 88.06 209 TYR A O 1
ATOM 1577 N N . LEU A 1 210 ? 2.100 1.832 -11.077 1.00 82.38 210 LEU A N 1
ATOM 1578 C CA . LEU A 1 210 ? 0.768 2.124 -10.572 1.00 82.38 210 LEU A CA 1
ATOM 1579 C C . LEU A 1 210 ? 0.869 2.454 -9.076 1.00 82.38 210 LEU A C 1
ATOM 1581 O O . LEU A 1 210 ? 1.131 1.565 -8.265 1.00 82.38 210 LEU A O 1
ATOM 1585 N N . ALA A 1 211 ? 0.685 3.718 -8.695 1.00 77.31 211 ALA A N 1
ATOM 1586 C CA . ALA A 1 211 ? 0.752 4.128 -7.291 1.00 77.31 211 ALA A CA 1
ATOM 1587 C C . ALA A 1 211 ? -0.285 5.200 -6.943 1.00 77.31 211 ALA A C 1
ATOM 1589 O O . ALA A 1 211 ? -0.672 6.003 -7.788 1.00 77.31 211 ALA A O 1
ATOM 1590 N N . ASP A 1 212 ? -0.723 5.203 -5.684 1.00 74.50 212 ASP A N 1
ATOM 1591 C CA . ASP A 1 212 ? -1.578 6.256 -5.137 1.00 74.50 212 ASP A CA 1
ATOM 1592 C C . ASP A 1 212 ? -0.678 7.416 -4.669 1.00 74.50 212 ASP A C 1
ATOM 1594 O O . ASP A 1 212 ? 0.097 7.243 -3.718 1.00 74.50 212 ASP A O 1
ATOM 1598 N N . PRO A 1 213 ? -0.726 8.590 -5.327 1.00 70.44 213 PRO A N 1
ATOM 1599 C CA . PRO A 1 213 ? 0.150 9.708 -5.000 1.00 70.44 213 PRO A CA 1
ATOM 1600 C C . PRO A 1 213 ? -0.274 10.455 -3.726 1.00 70.44 213 PRO A C 1
ATOM 1602 O O . PRO A 1 213 ? 0.483 11.309 -3.267 1.00 70.44 213 PRO A O 1
ATOM 1605 N N . THR A 1 214 ? -1.433 10.158 -3.125 1.00 70.06 214 THR A N 1
ATOM 1606 C CA . THR A 1 214 ? -2.025 10.941 -2.023 1.00 70.06 214 THR A CA 1
ATOM 1607 C C . THR A 1 214 ? -1.057 11.135 -0.855 1.00 70.06 214 THR A C 1
ATOM 1609 O O . THR A 1 214 ? -0.895 12.242 -0.340 1.00 70.06 214 THR A O 1
ATOM 1612 N N . SER A 1 215 ? -0.356 10.071 -0.451 1.00 67.31 215 SER A N 1
ATOM 1613 C CA . SER A 1 215 ? 0.657 10.150 0.608 1.00 67.31 215 SER A CA 1
ATOM 1614 C C . SER A 1 215 ? 1.867 10.994 0.200 1.00 67.31 215 SER A C 1
ATOM 1616 O O . SER A 1 215 ? 2.453 11.666 1.045 1.00 67.31 215 SER A O 1
ATOM 1618 N N . MET A 1 216 ? 2.261 10.953 -1.073 1.00 75.69 216 MET A N 1
ATOM 1619 C CA . MET A 1 216 ? 3.429 11.674 -1.582 1.00 75.69 216 MET A CA 1
ATOM 1620 C C . MET A 1 216 ? 3.141 13.172 -1.697 1.00 75.69 216 MET A C 1
ATOM 1622 O O . MET A 1 216 ? 3.997 13.984 -1.366 1.00 75.69 216 MET A O 1
ATOM 1626 N N . MET A 1 217 ? 1.917 13.539 -2.089 1.00 75.56 217 MET A N 1
ATOM 1627 C CA . MET A 1 217 ? 1.469 14.928 -2.235 1.00 75.56 217 MET A CA 1
ATOM 1628 C C . MET A 1 217 ? 1.500 15.716 -0.918 1.00 75.56 217 MET A C 1
ATOM 1630 O O . MET A 1 217 ? 1.722 16.926 -0.940 1.00 75.56 217 MET A O 1
ATOM 1634 N N . LYS A 1 218 ? 1.332 15.045 0.231 1.00 75.06 218 LYS A N 1
ATOM 1635 C CA . LYS A 1 218 ? 1.459 15.673 1.560 1.00 75.06 218 LYS A CA 1
ATOM 1636 C C . LYS A 1 218 ? 2.883 16.168 1.840 1.00 75.06 218 LYS A C 1
ATOM 1638 O O . LYS A 1 218 ? 3.065 17.133 2.577 1.00 75.06 218 LYS A O 1
ATOM 1643 N N . ASN A 1 219 ? 3.891 15.538 1.238 1.00 77.94 219 ASN A N 1
ATOM 1644 C CA . ASN A 1 219 ? 5.293 15.895 1.401 1.00 77.94 219 ASN A CA 1
ATOM 1645 C C . ASN A 1 219 ? 5.767 16.717 0.187 1.00 77.94 219 ASN A C 1
ATOM 1647 O O . ASN A 1 219 ? 6.134 16.169 -0.850 1.00 77.94 219 ASN A O 1
ATOM 1651 N N . ARG A 1 220 ? 5.757 18.052 0.313 1.00 80.25 220 ARG A N 1
ATOM 1652 C CA . ARG A 1 220 ? 6.062 18.990 -0.789 1.00 80.25 220 ARG A CA 1
ATOM 1653 C C . ARG A 1 220 ? 7.385 18.713 -1.528 1.00 80.25 220 ARG A C 1
ATOM 1655 O O . ARG A 1 220 ? 7.340 18.682 -2.759 1.00 80.25 220 ARG A O 1
ATOM 1662 N N . PRO A 1 221 ? 8.543 18.519 -0.860 1.00 83.56 221 PRO A N 1
ATOM 1663 C CA . PRO A 1 221 ? 9.792 18.234 -1.569 1.00 83.56 221 PRO A CA 1
ATOM 1664 C C . PRO A 1 221 ? 9.767 16.875 -2.276 1.00 83.56 221 PRO A C 1
ATOM 1666 O O . PRO A 1 221 ? 10.181 16.787 -3.432 1.00 83.56 221 PRO A O 1
ATOM 1669 N N . LEU A 1 222 ? 9.213 15.836 -1.638 1.00 80.62 222 LEU A N 1
ATOM 1670 C CA . LEU A 1 222 ? 9.040 14.525 -2.273 1.00 80.62 222 LEU A CA 1
ATOM 1671 C C . LEU A 1 222 ? 8.141 14.625 -3.513 1.00 80.62 222 LEU A C 1
ATOM 1673 O O . LEU A 1 222 ? 8.462 14.076 -4.564 1.00 80.62 222 LEU A O 1
ATOM 1677 N N . TRP A 1 223 ? 7.043 15.373 -3.418 1.00 81.69 223 TRP A N 1
ATOM 1678 C CA . TRP A 1 223 ? 6.122 15.588 -4.527 1.00 81.69 223 TRP A CA 1
ATOM 1679 C C . TRP A 1 223 ? 6.765 16.336 -5.699 1.00 81.69 223 TRP A C 1
ATOM 1681 O O . TRP A 1 223 ? 6.561 15.965 -6.855 1.00 81.69 223 TRP A O 1
ATOM 1691 N N . ALA A 1 224 ? 7.577 17.361 -5.424 1.00 80.12 224 ALA A N 1
ATOM 1692 C CA . ALA A 1 224 ? 8.320 18.079 -6.457 1.00 80.12 224 ALA A CA 1
ATOM 1693 C C . ALA A 1 224 ? 9.302 17.154 -7.196 1.00 80.12 224 ALA A C 1
ATOM 1695 O O . ALA A 1 224 ? 9.361 17.175 -8.427 1.00 80.12 224 ALA A O 1
ATOM 1696 N N . LEU A 1 225 ? 10.010 16.293 -6.457 1.00 79.50 225 LEU A N 1
ATOM 1697 C CA . LEU A 1 225 ? 10.918 15.302 -7.029 1.00 79.50 225 LEU A CA 1
ATOM 1698 C C . LEU A 1 225 ? 10.175 14.287 -7.906 1.00 79.50 225 LEU A C 1
ATOM 1700 O O . LEU A 1 225 ? 10.581 14.053 -9.041 1.00 79.50 225 LEU A O 1
ATOM 1704 N N . VAL A 1 226 ? 9.070 13.721 -7.412 1.00 80.56 226 VAL A N 1
ATOM 1705 C CA . VAL A 1 226 ? 8.232 12.769 -8.161 1.00 80.56 226 VAL A CA 1
ATOM 1706 C C . VAL A 1 226 ? 7.711 13.394 -9.454 1.00 80.56 226 VAL A C 1
ATOM 1708 O O . VAL A 1 226 ? 7.778 12.771 -10.512 1.00 80.56 226 VAL A O 1
ATOM 1711 N N . ARG A 1 227 ? 7.255 14.650 -9.408 1.00 79.94 227 ARG A N 1
ATOM 1712 C CA . ARG A 1 227 ? 6.808 15.377 -10.603 1.00 79.94 227 ARG A CA 1
ATOM 1713 C C . ARG A 1 227 ? 7.926 15.604 -11.623 1.00 79.94 227 ARG A C 1
ATOM 1715 O O . ARG A 1 227 ? 7.662 15.543 -12.820 1.00 79.94 227 ARG A O 1
ATOM 1722 N N . ALA A 1 228 ? 9.148 15.869 -11.165 1.00 75.00 228 ALA A N 1
ATOM 1723 C CA . ALA A 1 228 ? 10.297 16.126 -12.034 1.00 75.00 228 ALA A CA 1
ATOM 1724 C C . ALA A 1 228 ? 10.915 14.837 -12.617 1.00 75.00 228 ALA A C 1
ATOM 1726 O O . ALA A 1 228 ? 11.334 14.802 -13.779 1.00 75.00 228 ALA A O 1
ATOM 1727 N N . ALA A 1 229 ? 10.964 13.762 -11.828 1.00 75.12 229 ALA A N 1
ATOM 1728 C CA . ALA A 1 229 ? 11.456 12.455 -12.257 1.00 75.12 229 ALA A CA 1
ATOM 1729 C C . ALA A 1 229 ? 10.429 11.703 -13.130 1.00 75.12 229 ALA A C 1
ATOM 1731 O O . ALA A 1 229 ? 10.805 10.999 -14.073 1.00 75.12 229 ALA A O 1
ATOM 1732 N N . GLY A 1 230 ? 9.133 11.889 -12.856 1.00 73.69 230 GLY A N 1
ATOM 1733 C CA . GLY A 1 230 ? 8.050 11.109 -13.451 1.00 73.69 230 GLY A CA 1
ATOM 1734 C C . GLY A 1 230 ? 8.057 9.656 -12.964 1.00 73.69 230 GLY A C 1
ATOM 1735 O O . GLY A 1 230 ? 8.632 9.339 -11.925 1.00 73.69 230 GLY A O 1
ATOM 1736 N N . GLY A 1 231 ? 7.424 8.757 -13.722 1.00 74.81 231 GLY A N 1
ATOM 1737 C CA . GLY A 1 231 ? 7.462 7.317 -13.419 1.00 74.81 231 GLY A CA 1
ATOM 1738 C C . GLY A 1 231 ? 6.346 6.812 -12.499 1.00 74.81 231 GLY A C 1
ATOM 1739 O O . GLY A 1 231 ? 6.428 5.691 -12.001 1.00 74.81 231 GLY A O 1
ATOM 1740 N N . ILE A 1 232 ? 5.289 7.601 -12.286 1.00 79.06 232 ILE A N 1
ATOM 1741 C CA . ILE A 1 232 ? 4.076 7.150 -11.597 1.00 79.06 232 ILE A CA 1
ATOM 1742 C C . ILE A 1 232 ? 2.877 7.359 -12.514 1.00 79.06 232 ILE A C 1
ATOM 1744 O O . ILE A 1 232 ? 2.633 8.467 -12.989 1.00 79.06 232 ILE A O 1
ATOM 1748 N N . VAL A 1 233 ? 2.130 6.284 -12.739 1.00 79.06 233 VAL A N 1
ATOM 1749 C CA . VAL A 1 233 ? 0.764 6.338 -13.250 1.00 79.06 233 VAL A CA 1
ATOM 1750 C C . VAL A 1 233 ? -0.144 6.389 -12.019 1.00 79.06 233 VAL A C 1
ATOM 1752 O O . VAL A 1 233 ? -0.161 5.427 -11.244 1.00 79.06 233 VAL A O 1
ATOM 1755 N N . PRO A 1 234 ? -0.849 7.506 -11.779 1.00 72.06 234 PRO A N 1
ATOM 1756 C CA . PRO A 1 234 ? -1.635 7.667 -10.570 1.00 72.06 234 PRO A CA 1
ATOM 1757 C C . PRO A 1 234 ? -2.854 6.744 -10.602 1.00 72.06 234 PRO A C 1
ATOM 1759 O O . PRO A 1 234 ? -3.558 6.656 -11.613 1.00 72.06 234 PRO A O 1
ATOM 1762 N N . VAL A 1 235 ? -3.098 6.057 -9.487 1.00 72.81 235 VAL A N 1
ATOM 1763 C CA . VAL A 1 235 ? -4.233 5.141 -9.326 1.00 72.81 235 VAL A CA 1
ATOM 1764 C C . VAL A 1 235 ? -4.978 5.429 -8.033 1.00 72.81 235 VAL A C 1
ATOM 1766 O O . VAL A 1 235 ? -4.353 5.706 -7.010 1.00 72.81 235 VAL A O 1
ATOM 1769 N N . ASP A 1 236 ? -6.306 5.318 -8.068 1.00 68.62 236 ASP A N 1
ATOM 1770 C CA . ASP A 1 236 ? -7.094 5.270 -6.839 1.00 68.62 236 ASP A CA 1
ATOM 1771 C C . ASP A 1 236 ? -7.110 3.835 -6.332 1.00 68.62 236 ASP A C 1
ATOM 1773 O O . ASP A 1 236 ? -7.657 2.951 -6.993 1.00 68.62 236 ASP A O 1
ATOM 1777 N N . ARG A 1 237 ? -6.541 3.582 -5.153 1.00 61.62 237 ARG A N 1
ATOM 1778 C CA . ARG A 1 237 ? -6.659 2.261 -4.519 1.00 61.62 237 ARG A CA 1
ATOM 1779 C C . ARG A 1 237 ? -8.079 1.997 -4.007 1.00 61.62 237 ARG A C 1
ATOM 1781 O O . ARG A 1 237 ? -8.428 0.839 -3.786 1.00 61.62 237 ARG A O 1
ATOM 1788 N N . ARG A 1 238 ? -8.893 3.047 -3.840 1.00 60.81 238 ARG A N 1
ATOM 1789 C CA . ARG A 1 238 ? -10.257 2.993 -3.297 1.00 60.81 238 ARG A CA 1
ATOM 1790 C C . ARG A 1 238 ? -11.293 2.649 -4.364 1.00 60.81 238 ARG A C 1
ATOM 1792 O O . ARG A 1 238 ? -12.311 2.040 -4.053 1.00 60.81 238 ARG A O 1
ATOM 1799 N N . GLN A 1 239 ? -11.028 2.972 -5.630 1.00 57.66 239 GLN A N 1
ATOM 1800 C CA . GLN A 1 239 ? -11.950 2.694 -6.734 1.00 57.66 239 GLN A CA 1
ATOM 1801 C C . GLN A 1 239 ? -11.515 1.453 -7.524 1.00 57.66 239 GLN A C 1
ATOM 1803 O O . GLN A 1 239 ? -10.575 1.487 -8.320 1.00 57.66 239 GLN A O 1
ATOM 1808 N N . ARG A 1 240 ? -12.227 0.336 -7.335 1.00 52.44 240 ARG A N 1
ATOM 1809 C CA . ARG A 1 240 ? -12.064 -0.863 -8.174 1.00 52.44 240 ARG A CA 1
ATOM 1810 C C . ARG A 1 240 ? -12.708 -0.642 -9.546 1.00 52.44 240 ARG A C 1
ATOM 1812 O O . ARG A 1 240 ? -13.825 -0.150 -9.627 1.00 52.44 240 ARG A O 1
ATOM 1819 N N . GLY A 1 241 ? -12.021 -1.064 -10.612 1.00 55.09 241 GLY A N 1
ATOM 1820 C CA . GLY A 1 241 ? -12.585 -1.101 -11.971 1.00 55.09 241 GLY A CA 1
ATOM 1821 C C . GLY A 1 241 ? -12.560 0.227 -12.733 1.00 55.09 241 GLY A C 1
ATOM 1822 O O . GLY A 1 241 ? -13.384 0.437 -13.615 1.00 55.09 241 GLY A O 1
ATOM 1823 N N . ASN A 1 242 ? -11.638 1.134 -12.406 1.00 62.78 242 ASN A N 1
ATOM 1824 C CA . ASN A 1 242 ? -11.639 2.470 -12.992 1.00 62.78 242 ASN A CA 1
ATOM 1825 C C . ASN A 1 242 ? -11.216 2.458 -14.480 1.00 62.78 242 ASN A C 1
ATOM 1827 O O . ASN A 1 242 ? -10.058 2.184 -14.798 1.00 62.78 242 ASN A O 1
ATOM 1831 N N . THR A 1 243 ? -12.119 2.817 -15.397 1.00 66.12 243 THR A N 1
ATOM 1832 C CA . THR A 1 243 ? -11.822 3.037 -16.829 1.00 66.12 243 THR A CA 1
ATOM 1833 C C . THR A 1 243 ? -10.671 4.029 -17.031 1.00 66.12 243 THR A C 1
ATOM 1835 O O . THR A 1 243 ? -9.890 3.903 -17.975 1.00 66.12 243 THR A O 1
ATOM 1838 N N . LEU A 1 244 ? -10.503 4.988 -16.110 1.00 70.31 244 LEU A N 1
ATOM 1839 C CA . LEU A 1 244 ? -9.391 5.938 -16.140 1.00 70.31 244 LEU A CA 1
ATOM 1840 C C . LEU A 1 244 ? -8.036 5.249 -15.963 1.00 70.31 244 LEU A C 1
ATOM 1842 O O . LEU A 1 244 ? -7.095 5.603 -16.664 1.00 70.31 244 LEU A O 1
ATOM 1846 N N . LEU A 1 245 ? -7.931 4.233 -15.096 1.00 76.62 245 LEU A N 1
ATOM 1847 C CA . LEU A 1 245 ? -6.697 3.456 -14.937 1.00 76.62 245 LEU A CA 1
ATOM 1848 C C . LEU A 1 245 ? -6.281 2.827 -16.267 1.00 76.62 245 LEU A C 1
ATOM 1850 O O . LEU A 1 245 ? -5.133 2.971 -16.685 1.00 76.62 245 LEU A O 1
ATOM 1854 N N . PHE A 1 246 ? -7.228 2.164 -16.937 1.00 79.25 246 PHE A N 1
ATOM 1855 C CA . PHE A 1 246 ? -6.993 1.548 -18.241 1.00 79.25 246 PHE A CA 1
ATOM 1856 C C . PHE A 1 246 ? -6.527 2.578 -19.264 1.00 79.25 246 PHE A C 1
ATOM 1858 O O . PHE A 1 246 ? -5.494 2.378 -19.900 1.00 79.25 246 PHE A O 1
ATOM 1865 N N . ARG A 1 247 ? -7.217 3.721 -19.350 1.00 79.12 247 ARG A N 1
ATOM 1866 C CA . ARG A 1 247 ? -6.839 4.819 -20.245 1.00 79.12 247 ARG A CA 1
ATOM 1867 C C . ARG A 1 247 ? -5.425 5.333 -19.965 1.00 79.12 247 ARG A C 1
ATOM 1869 O O . ARG A 1 247 ? -4.669 5.589 -20.898 1.00 79.12 247 ARG A O 1
ATOM 1876 N N . HIS A 1 248 ? -5.049 5.486 -18.697 1.00 80.69 248 HIS A N 1
ATOM 1877 C CA . HIS A 1 248 ? -3.729 5.987 -18.318 1.00 80.69 248 HIS A CA 1
ATOM 1878 C C . HIS A 1 248 ? -2.610 4.984 -18.619 1.00 80.69 248 HIS A C 1
ATOM 1880 O O . HIS A 1 248 ? -1.561 5.373 -19.135 1.00 80.69 248 HIS A O 1
ATOM 1886 N N . VAL A 1 249 ? -2.838 3.699 -18.335 1.00 86.88 249 VAL A N 1
ATOM 1887 C CA . VAL A 1 249 ? -1.900 2.620 -18.674 1.00 86.88 249 VAL A CA 1
ATOM 1888 C C . VAL A 1 249 ? -1.709 2.533 -20.181 1.00 86.88 249 VAL A C 1
ATOM 1890 O O . VAL A 1 249 ? -0.572 2.546 -20.649 1.00 86.88 249 VAL A O 1
ATOM 1893 N N . GLN A 1 250 ? -2.807 2.529 -20.937 1.00 86.81 250 GLN A N 1
ATOM 1894 C CA . GLN A 1 250 ? -2.769 2.487 -22.393 1.00 86.81 250 GLN A CA 1
ATOM 1895 C C . GLN A 1 250 ? -1.997 3.686 -22.959 1.00 86.81 250 GLN A C 1
ATOM 1897 O O . GLN A 1 250 ? -1.045 3.493 -23.709 1.00 86.81 250 GLN A O 1
ATOM 1902 N N . ARG A 1 251 ? -2.290 4.910 -22.498 1.00 86.31 251 ARG A N 1
ATOM 1903 C CA . ARG A 1 251 ? -1.558 6.124 -22.899 1.00 86.31 251 ARG A CA 1
ATOM 1904 C C . ARG A 1 251 ? -0.056 6.034 -22.611 1.00 86.31 251 ARG A C 1
ATOM 1906 O O . ARG A 1 251 ? 0.756 6.541 -23.383 1.00 86.31 251 ARG A O 1
ATOM 1913 N N . CYS A 1 252 ? 0.332 5.442 -21.480 1.00 89.62 252 CYS A N 1
ATOM 1914 C CA . CYS A 1 252 ? 1.740 5.266 -21.133 1.00 89.62 252 CYS A CA 1
ATOM 1915 C C . CYS A 1 252 ? 2.451 4.315 -22.107 1.00 89.62 252 CYS A C 1
ATOM 1917 O O . CYS A 1 252 ? 3.570 4.614 -22.531 1.00 89.62 252 CYS A O 1
ATOM 1919 N N . LEU A 1 253 ? 1.806 3.198 -22.451 1.00 91.44 253 LEU A N 1
ATOM 1920 C CA . LEU A 1 253 ? 2.331 2.202 -23.386 1.00 91.44 253 LEU A CA 1
ATOM 1921 C C . LEU A 1 253 ? 2.388 2.755 -24.820 1.00 91.44 253 LEU A C 1
ATOM 1923 O O . LEU A 1 253 ? 3.420 2.627 -25.473 1.00 91.44 253 LEU A O 1
ATOM 1927 N N . GLU A 1 254 ? 1.347 3.464 -25.271 1.00 90.31 254 GLU A N 1
ATOM 1928 C CA . GLU A 1 254 ? 1.297 4.151 -26.577 1.00 90.31 254 GLU A CA 1
ATOM 1929 C C . GLU A 1 254 ? 2.433 5.170 -26.741 1.00 90.31 254 GLU A C 1
ATOM 1931 O O . GLU A 1 254 ? 3.025 5.291 -27.810 1.00 90.31 254 GLU A O 1
ATOM 1936 N N . LYS A 1 255 ? 2.805 5.871 -25.663 1.00 90.94 255 LYS A N 1
ATOM 1937 C CA . LYS A 1 255 ? 3.947 6.801 -25.645 1.00 90.94 255 LYS A CA 1
ATOM 1938 C C . LYS A 1 255 ? 5.315 6.114 -25.523 1.00 90.94 255 LYS A C 1
ATOM 1940 O O . LYS A 1 255 ? 6.316 6.777 -25.237 1.00 90.94 255 LYS A O 1
ATOM 1945 N N . GLY A 1 256 ? 5.381 4.794 -25.690 1.00 92.00 256 GLY A N 1
ATOM 1946 C CA . GLY A 1 256 ? 6.629 4.036 -25.657 1.00 92.00 256 GLY A CA 1
ATOM 1947 C C . GLY A 1 256 ? 7.193 3.798 -24.253 1.00 92.00 256 GLY A C 1
ATOM 1948 O O . GLY A 1 256 ? 8.365 3.441 -24.135 1.00 92.00 256 GLY A O 1
ATOM 1949 N N . GLY A 1 257 ? 6.413 4.051 -23.197 1.00 92.69 257 GLY A N 1
ATOM 1950 C CA . GLY A 1 257 ? 6.806 3.792 -21.813 1.00 92.69 257 GLY A CA 1
ATOM 1951 C C . GLY A 1 257 ? 6.607 2.331 -21.405 1.00 92.69 257 GLY A C 1
ATOM 1952 O O . GLY A 1 257 ? 6.009 1.533 -22.124 1.00 92.69 257 GLY A O 1
ATOM 1953 N N . VAL A 1 258 ? 7.093 1.991 -20.214 1.00 94.25 258 VAL A N 1
ATOM 1954 C CA . VAL A 1 258 ? 6.894 0.686 -19.571 1.00 94.25 258 VAL A CA 1
ATOM 1955 C C . VAL A 1 258 ? 5.980 0.860 -18.375 1.00 94.25 258 VAL A C 1
ATOM 1957 O O . VAL A 1 258 ? 6.186 1.778 -17.579 1.00 94.25 258 VAL A O 1
ATOM 1960 N N . VAL A 1 259 ? 5.009 -0.037 -18.218 1.00 92.75 259 VAL A N 1
ATOM 1961 C CA . VAL A 1 259 ? 4.162 -0.096 -17.020 1.00 92.75 259 VAL A CA 1
ATOM 1962 C C . VAL A 1 259 ? 4.583 -1.288 -16.176 1.00 92.75 259 VAL A C 1
ATOM 1964 O O . VAL A 1 259 ? 4.545 -2.422 -16.646 1.00 92.75 259 VAL A O 1
ATOM 1967 N N . ALA A 1 260 ? 4.999 -1.024 -14.939 1.00 92.62 260 ALA A N 1
ATOM 1968 C CA . ALA A 1 260 ? 5.384 -2.047 -13.980 1.00 92.62 260 ALA A CA 1
ATOM 1969 C C . ALA A 1 260 ? 4.231 -2.388 -13.036 1.00 92.62 260 ALA A C 1
ATOM 1971 O O . ALA A 1 260 ? 3.605 -1.506 -12.440 1.00 92.62 260 ALA A O 1
ATOM 1972 N N . VAL A 1 261 ? 3.976 -3.687 -12.894 1.00 90.12 261 VAL A N 1
ATOM 1973 C CA . VAL A 1 261 ? 2.908 -4.243 -12.069 1.00 90.12 261 VAL A CA 1
ATOM 1974 C C . VAL A 1 261 ? 3.470 -5.351 -11.189 1.00 90.12 261 VAL A C 1
ATOM 1976 O O . VAL A 1 261 ? 4.148 -6.263 -11.661 1.00 90.12 261 VAL A O 1
ATOM 1979 N N . PHE A 1 262 ? 3.123 -5.283 -9.908 1.00 90.38 262 PHE A N 1
ATOM 1980 C CA . PHE A 1 262 ? 3.320 -6.366 -8.957 1.00 90.38 262 PHE A CA 1
ATOM 1981 C C . PHE A 1 262 ? 1.992 -7.119 -8.809 1.00 90.38 262 PHE A C 1
ATOM 1983 O O . PHE A 1 262 ? 1.030 -6.535 -8.300 1.00 90.38 262 PHE A O 1
ATOM 1990 N N . PRO A 1 263 ? 1.886 -8.380 -9.266 1.00 88.00 263 PRO A N 1
ATOM 1991 C CA . PRO A 1 263 ? 0.616 -9.101 -9.328 1.00 88.00 263 PRO A CA 1
ATOM 1992 C C . PRO A 1 263 ? 0.037 -9.400 -7.936 1.00 88.00 263 PRO A C 1
ATOM 1994 O O . PRO A 1 263 ? -1.160 -9.630 -7.799 1.00 88.00 263 PRO A O 1
ATOM 1997 N N . GLU A 1 264 ? 0.86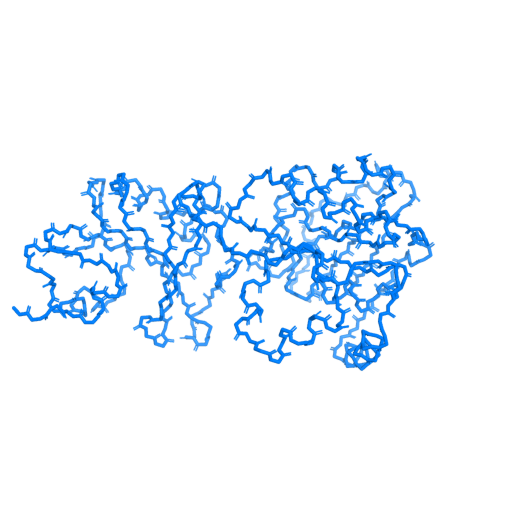7 -9.345 -6.899 1.00 84.81 264 GLU A N 1
ATOM 1998 C CA . GLU A 1 264 ? 0.505 -9.473 -5.484 1.00 84.81 264 GLU A CA 1
ATOM 1999 C C . GLU A 1 264 ? -0.303 -8.253 -4.989 1.00 84.81 264 GLU A C 1
ATOM 2001 O O . GLU A 1 264 ? -1.274 -8.368 -4.235 1.00 84.81 264 GLU A O 1
ATOM 2006 N N . GLY A 1 265 ? 0.039 -7.058 -5.486 1.00 78.75 265 GLY A N 1
ATOM 2007 C CA . GLY A 1 265 ? -0.561 -5.773 -5.110 1.00 78.75 265 GLY A CA 1
ATOM 2008 C C . GLY A 1 265 ? -0.197 -5.259 -3.708 1.00 78.75 265 GLY A C 1
ATOM 2009 O O . GLY A 1 265 ? -0.616 -4.158 -3.353 1.00 78.75 265 GLY A O 1
ATOM 2010 N N . ASP A 1 266 ? 0.558 -6.042 -2.944 1.00 79.06 266 ASP A N 1
ATOM 2011 C CA . ASP A 1 266 ? 1.205 -5.739 -1.663 1.00 79.06 266 ASP A CA 1
ATOM 2012 C C . ASP A 1 266 ? 2.411 -6.700 -1.528 1.00 79.06 266 ASP A C 1
ATOM 2014 O O . ASP A 1 266 ? 2.548 -7.597 -2.361 1.00 79.06 266 ASP A O 1
ATOM 2018 N N . PHE A 1 267 ? 3.275 -6.534 -0.530 1.00 81.69 267 PHE A N 1
ATOM 2019 C CA . PHE A 1 267 ? 4.351 -7.486 -0.212 1.00 81.69 267 PHE A CA 1
ATOM 2020 C C . PHE A 1 267 ? 4.006 -8.305 1.036 1.00 81.69 267 PHE A C 1
ATOM 2022 O O . PHE A 1 267 ? 3.165 -7.891 1.840 1.00 81.69 267 PHE A O 1
ATOM 2029 N N . GLY A 1 268 ? 4.615 -9.484 1.186 1.00 77.12 268 GLY A N 1
ATOM 2030 C CA . GLY A 1 268 ? 4.355 -10.411 2.292 1.00 77.12 268 GLY A CA 1
ATOM 2031 C C . GLY A 1 268 ? 4.743 -9.887 3.685 1.00 77.12 268 GLY A C 1
ATOM 2032 O O . GLY A 1 268 ? 5.421 -8.867 3.806 1.00 77.12 268 GLY A O 1
ATOM 2033 N N . PRO A 1 269 ? 4.308 -10.578 4.756 1.00 71.12 269 PRO A N 1
ATOM 2034 C CA . PRO A 1 269 ? 4.583 -10.175 6.138 1.00 71.12 269 PRO A CA 1
ATOM 2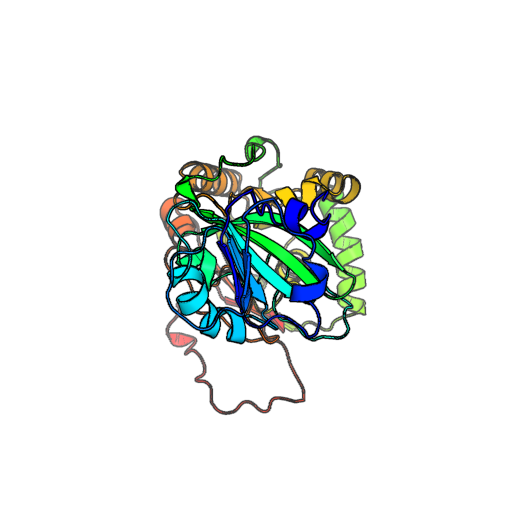035 C C . PRO A 1 269 ? 6.053 -10.378 6.537 1.00 71.12 269 PRO A C 1
ATOM 2037 O O . PRO A 1 269 ? 6.575 -9.666 7.390 1.00 71.12 269 PRO A O 1
ATOM 2040 N N . GLY A 1 270 ? 6.735 -11.334 5.900 1.00 71.62 270 GLY A N 1
ATOM 2041 C CA . GLY A 1 270 ? 8.179 -11.524 6.000 1.00 71.62 270 GLY A CA 1
ATOM 2042 C C . GLY A 1 270 ? 8.883 -11.167 4.694 1.00 71.62 270 GLY A C 1
ATOM 2043 O O . GLY A 1 270 ? 8.345 -11.389 3.608 1.00 71.62 270 GLY A O 1
ATOM 2044 N N . GLU A 1 271 ? 10.113 -10.666 4.797 1.00 69.25 271 GLU A N 1
ATOM 2045 C CA . GLU A 1 271 ? 10.959 -10.410 3.630 1.00 69.25 271 GLU A CA 1
ATOM 2046 C C . GLU A 1 271 ? 11.113 -11.686 2.789 1.00 69.25 271 GLU A C 1
ATOM 2048 O O . GLU A 1 271 ? 11.421 -12.763 3.304 1.00 69.25 271 GLU A O 1
ATOM 2053 N N . GLY A 1 272 ? 10.886 -11.573 1.481 1.00 73.06 272 GLY A N 1
ATOM 2054 C CA . GLY A 1 272 ? 10.997 -12.712 0.570 1.00 73.06 272 GLY A CA 1
ATOM 2055 C C . GLY A 1 272 ? 9.742 -13.589 0.469 1.00 73.06 272 GLY A C 1
ATOM 2056 O O . GLY A 1 272 ? 9.712 -14.484 -0.379 1.00 73.06 272 GLY A O 1
ATOM 2057 N N . GLN A 1 273 ? 8.706 -13.349 1.281 1.00 80.00 273 GLN A N 1
ATOM 2058 C CA . GLN A 1 273 ? 7.452 -14.102 1.212 1.00 80.00 273 GLN A CA 1
ATOM 2059 C C . GLN A 1 273 ? 6.524 -13.523 0.143 1.00 80.00 273 GLN A C 1
ATOM 2061 O O . GLN A 1 273 ? 6.145 -12.355 0.198 1.00 80.00 273 GLN A O 1
ATOM 2066 N N . LEU A 1 274 ? 6.139 -14.368 -0.814 1.00 84.06 274 LEU A N 1
ATOM 2067 C CA . LEU A 1 274 ? 5.212 -14.006 -1.883 1.00 84.06 274 LEU A CA 1
ATOM 2068 C C . LEU A 1 274 ? 3.765 -14.112 -1.422 1.00 84.06 274 LEU A C 1
ATOM 2070 O O . LEU A 1 274 ? 3.381 -15.088 -0.773 1.00 84.06 274 LEU A O 1
ATOM 2074 N N . LEU A 1 275 ? 2.945 -13.157 -1.845 1.00 83.44 275 LEU A N 1
ATOM 2075 C CA . LEU A 1 275 ? 1.494 -13.267 -1.742 1.00 83.44 275 LEU A CA 1
ATOM 2076 C C . LEU A 1 275 ? 0.897 -13.969 -2.978 1.00 83.44 275 LEU A C 1
ATOM 2078 O O . LEU A 1 275 ? 1.540 -14.070 -4.028 1.00 83.44 275 LEU A O 1
ATOM 2082 N N . PRO A 1 276 ? -0.357 -14.456 -2.904 1.00 85.06 276 PRO A N 1
ATOM 2083 C CA . PRO A 1 276 ? -1.058 -14.963 -4.076 1.00 85.06 276 PRO A CA 1
ATOM 2084 C C . PRO A 1 276 ? -1.187 -13.899 -5.171 1.00 85.06 276 PRO A C 1
ATOM 2086 O O . PRO A 1 276 ? -1.558 -12.751 -4.917 1.00 85.06 276 PRO A O 1
ATOM 2089 N N . PHE A 1 277 ? -0.934 -14.293 -6.418 1.00 86.00 277 PHE A N 1
ATOM 2090 C CA . PHE A 1 277 ? -1.055 -13.388 -7.557 1.00 86.00 277 PHE A CA 1
ATOM 2091 C C . PHE A 1 277 ? -2.527 -13.131 -7.877 1.00 86.00 277 PHE A C 1
ATOM 2093 O O . PHE A 1 277 ? -3.307 -14.055 -8.125 1.00 86.00 277 PHE A O 1
ATOM 2100 N N . LYS A 1 278 ? -2.912 -11.855 -7.907 1.00 82.25 278 LYS A N 1
ATOM 2101 C CA . LYS A 1 278 ? -4.245 -11.433 -8.341 1.00 82.25 278 LYS A CA 1
ATOM 2102 C C . LYS A 1 278 ? -4.412 -11.730 -9.828 1.00 82.25 278 LYS A C 1
ATOM 2104 O O . LYS A 1 278 ? -3.452 -11.732 -10.588 1.00 82.25 278 LYS A O 1
ATOM 2109 N N . LYS A 1 279 ? -5.641 -11.967 -10.278 1.00 77.31 279 LYS A N 1
ATOM 2110 C CA . LYS A 1 279 ? -5.932 -12.130 -11.711 1.00 77.31 279 LYS A CA 1
ATOM 2111 C C . LYS A 1 279 ? -5.967 -10.756 -12.393 1.00 77.31 279 LYS A C 1
ATOM 2113 O O . LYS A 1 279 ? -6.336 -9.766 -11.770 1.00 77.31 279 LYS A O 1
ATOM 2118 N N . GLY A 1 280 ? -5.605 -10.698 -13.676 1.00 73.12 280 GLY A N 1
ATOM 2119 C CA . GLY A 1 280 ? -5.801 -9.507 -14.516 1.00 73.12 280 GLY A CA 1
ATOM 2120 C C . GLY A 1 280 ? -4.594 -8.577 -14.697 1.00 73.12 280 GLY A C 1
ATOM 2121 O O . GLY A 1 280 ? -4.672 -7.681 -15.528 1.00 73.12 280 GLY A O 1
ATOM 2122 N N . PHE A 1 281 ? -3.454 -8.802 -14.030 1.00 71.94 281 PHE A N 1
ATOM 2123 C CA . PHE A 1 281 ? -2.241 -7.981 -14.238 1.00 71.94 281 PHE A CA 1
ATOM 2124 C C . PHE A 1 281 ? -1.709 -8.034 -15.681 1.00 71.94 281 PHE A C 1
ATOM 2126 O O . PHE A 1 281 ? -1.145 -7.059 -16.168 1.00 71.94 281 PHE A O 1
ATOM 2133 N N . ALA A 1 282 ? -1.915 -9.157 -16.378 1.00 75.56 282 ALA A N 1
ATOM 2134 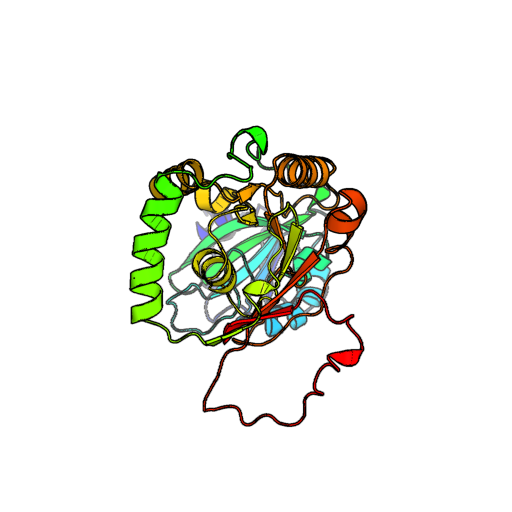C CA . ALA A 1 282 ? -1.503 -9.339 -17.769 1.00 75.56 282 ALA A CA 1
ATOM 2135 C C . ALA A 1 282 ? -2.501 -8.749 -18.784 1.00 75.56 282 ALA A C 1
ATOM 2137 O O . ALA A 1 282 ? -2.188 -8.672 -19.970 1.00 75.56 282 ALA A O 1
ATOM 2138 N N . HIS A 1 283 ? -3.686 -8.307 -18.343 1.00 84.25 283 HIS A N 1
ATOM 2139 C CA . HIS A 1 283 ? -4.713 -7.778 -19.245 1.00 84.25 283 HIS A CA 1
ATOM 2140 C C . HIS A 1 283 ? -4.226 -6.529 -19.988 1.00 84.25 283 HIS A C 1
ATOM 2142 O O . HIS A 1 283 ? -4.522 -6.371 -21.166 1.00 84.25 283 HIS A O 1
ATOM 2148 N N . PHE A 1 284 ? -3.423 -5.681 -19.338 1.00 85.62 284 PHE A N 1
ATOM 2149 C CA . PHE A 1 284 ? -2.852 -4.491 -19.974 1.00 85.62 284 PHE A CA 1
ATOM 2150 C C . PHE A 1 284 ? -1.957 -4.826 -21.171 1.00 85.62 284 PHE A C 1
ATOM 2152 O O . PHE A 1 284 ? -1.995 -4.115 -22.169 1.00 85.62 284 PHE A O 1
ATOM 2159 N N . ALA A 1 285 ? -1.181 -5.911 -21.088 1.00 87.50 285 ALA A N 1
ATOM 2160 C CA . ALA A 1 285 ? -0.296 -6.323 -22.172 1.00 87.50 285 ALA A CA 1
ATOM 2161 C C . ALA A 1 285 ? -1.100 -6.799 -23.387 1.00 87.50 285 ALA A C 1
ATOM 2163 O O . ALA A 1 285 ? -0.847 -6.363 -24.506 1.00 87.50 285 ALA A O 1
ATOM 2164 N N . VAL A 1 286 ? -2.120 -7.629 -23.137 1.00 88.44 286 VAL A N 1
ATOM 2165 C CA . VAL A 1 286 ? -3.028 -8.138 -24.174 1.00 88.44 286 VAL A CA 1
ATOM 2166 C C . VAL A 1 286 ? -3.804 -6.995 -24.827 1.00 88.44 286 VAL A C 1
ATOM 2168 O O . VAL A 1 286 ? -3.822 -6.897 -26.048 1.00 88.44 286 VAL A O 1
ATOM 2171 N N . ALA A 1 287 ? -4.400 -6.106 -24.028 1.00 87.06 287 ALA A N 1
ATOM 2172 C CA . ALA A 1 287 ? -5.210 -4.996 -24.528 1.00 87.06 287 ALA A CA 1
ATOM 2173 C C . ALA A 1 287 ? -4.397 -3.986 -25.355 1.00 87.06 287 ALA A C 1
ATOM 2175 O O . ALA A 1 287 ? -4.903 -3.459 -26.340 1.00 87.06 287 ALA A O 1
ATOM 2176 N N . ALA A 1 288 ? -3.142 -3.728 -24.977 1.00 87.69 288 ALA A N 1
ATOM 2177 C CA . ALA A 1 288 ? -2.267 -2.802 -25.694 1.00 87.69 288 ALA A CA 1
ATOM 2178 C C . ALA A 1 288 ? -1.448 -3.464 -26.821 1.00 87.69 288 ALA A C 1
ATOM 2180 O O . ALA A 1 288 ? -0.717 -2.766 -27.519 1.00 87.69 288 ALA A O 1
ATOM 2181 N N . GLY A 1 289 ? -1.521 -4.790 -26.989 1.00 91.06 289 GLY A N 1
ATOM 2182 C CA . GLY A 1 289 ? -0.732 -5.518 -27.988 1.00 91.06 289 GLY A CA 1
ATOM 2183 C C . GLY A 1 289 ? 0.785 -5.438 -27.765 1.00 91.06 289 GLY A C 1
ATOM 2184 O O . GLY A 1 289 ? 1.551 -5.496 -28.724 1.00 91.06 289 GLY A O 1
ATOM 2185 N N . VAL A 1 290 ? 1.231 -5.280 -26.513 1.00 93.31 290 VAL A N 1
ATOM 2186 C CA . VAL A 1 290 ? 2.654 -5.156 -26.151 1.00 93.31 290 VAL A CA 1
ATOM 2187 C C . VAL A 1 290 ? 3.168 -6.428 -25.469 1.00 93.31 290 VAL A C 1
ATOM 2189 O O . VAL A 1 290 ? 2.398 -7.123 -24.801 1.00 93.31 290 VAL A O 1
ATOM 2192 N N . PRO A 1 291 ? 4.471 -6.748 -25.571 1.00 93.88 291 PRO A N 1
ATOM 2193 C CA . PRO A 1 291 ? 5.034 -7.902 -24.881 1.00 93.88 291 PRO A CA 1
ATOM 2194 C C . PRO A 1 291 ? 5.020 -7.738 -23.354 1.00 93.88 291 PRO A C 1
ATOM 2196 O O . PRO A 1 291 ? 4.984 -6.632 -22.807 1.00 93.88 291 PRO A O 1
ATOM 2199 N N . THR A 1 292 ? 5.114 -8.868 -22.653 1.00 92.00 292 THR A N 1
ATOM 2200 C CA . THR A 1 292 ? 5.361 -8.923 -21.207 1.00 92.00 292 THR A CA 1
ATOM 2201 C C . THR A 1 292 ? 6.822 -9.251 -20.920 1.00 92.00 292 THR A C 1
ATOM 2203 O O . THR A 1 292 ? 7.346 -10.237 -21.441 1.00 92.00 292 THR A O 1
ATOM 2206 N N . CYS A 1 293 ? 7.455 -8.484 -20.035 1.00 93.19 293 CYS A N 1
ATOM 2207 C CA . CYS A 1 293 ? 8.769 -8.788 -19.474 1.00 93.19 293 CYS A CA 1
ATOM 2208 C C . CYS A 1 293 ? 8.587 -9.252 -18.027 1.00 93.19 293 CYS A C 1
ATOM 2210 O O . CYS A 1 293 ? 7.964 -8.544 -17.235 1.00 93.19 293 CYS A O 1
ATOM 2212 N N . ILE A 1 294 ? 9.095 -10.434 -17.678 1.00 91.12 294 ILE A N 1
ATOM 2213 C CA . ILE A 1 294 ? 8.950 -10.981 -16.325 1.00 91.12 294 ILE A CA 1
ATOM 2214 C C . ILE A 1 294 ? 10.244 -10.722 -15.564 1.00 91.12 294 ILE A C 1
ATOM 2216 O O . ILE A 1 294 ? 11.319 -11.134 -15.996 1.00 91.12 294 ILE A O 1
ATOM 2220 N N . ALA A 1 295 ? 10.141 -10.074 -14.411 1.00 90.88 295 ALA A N 1
ATOM 2221 C CA . ALA A 1 295 ? 11.241 -9.873 -13.487 1.00 90.88 295 ALA A CA 1
ATOM 2222 C C . ALA A 1 295 ? 11.056 -10.739 -12.237 1.00 90.88 295 ALA A C 1
ATOM 2224 O O . ALA A 1 295 ? 9.988 -10.760 -11.633 1.00 90.88 295 ALA A O 1
ATOM 2225 N N . SER A 1 296 ? 12.111 -11.442 -11.833 1.00 88.31 296 SER A N 1
ATOM 2226 C CA . SER A 1 296 ? 12.134 -12.228 -10.600 1.00 88.31 296 SER A CA 1
ATOM 2227 C C . SER A 1 296 ? 13.250 -11.745 -9.678 1.00 88.31 296 SER A C 1
ATOM 2229 O O . SER A 1 296 ? 14.434 -11.908 -9.985 1.00 88.31 296 SER A O 1
ATOM 2231 N N . ALA A 1 297 ? 12.859 -11.182 -8.540 1.00 85.69 297 ALA A N 1
ATOM 2232 C CA . ALA A 1 297 ? 13.720 -10.874 -7.408 1.00 85.69 297 ALA A CA 1
ATOM 2233 C C . ALA A 1 297 ? 13.843 -12.095 -6.485 1.00 85.69 297 ALA A C 1
ATOM 2235 O O . ALA A 1 297 ? 12.864 -12.821 -6.284 1.00 85.69 297 ALA A O 1
ATOM 2236 N N . ARG A 1 298 ? 15.024 -12.313 -5.894 1.00 82.38 298 ARG A N 1
ATOM 2237 C CA . ARG A 1 298 ? 15.247 -13.266 -4.790 1.00 82.38 298 ARG A CA 1
ATOM 2238 C C . ARG A 1 298 ? 16.297 -12.730 -3.829 1.00 82.38 298 ARG A C 1
ATOM 2240 O O . ARG A 1 298 ? 17.397 -12.440 -4.269 1.00 82.38 298 ARG A O 1
ATOM 2247 N N . THR A 1 299 ? 16.019 -12.717 -2.533 1.00 69.56 299 THR A N 1
ATOM 2248 C CA . THR A 1 299 ? 17.024 -12.407 -1.508 1.00 69.56 299 THR A CA 1
ATOM 2249 C C . THR A 1 299 ? 17.780 -13.670 -1.082 1.00 69.56 299 THR A C 1
ATOM 2251 O O . THR A 1 299 ? 17.244 -14.781 -1.100 1.00 69.56 299 THR A O 1
ATOM 2254 N N . ARG A 1 300 ? 19.065 -13.532 -0.729 1.00 61.00 300 ARG A N 1
ATOM 2255 C CA . ARG A 1 300 ? 19.892 -14.632 -0.209 1.00 61.00 300 ARG A CA 1
ATOM 2256 C C . ARG A 1 300 ? 20.042 -14.458 1.302 1.00 61.00 300 ARG A C 1
ATOM 2258 O O . ARG A 1 300 ? 20.975 -13.803 1.748 1.00 61.00 300 ARG A O 1
ATOM 2265 N N . SER A 1 301 ? 19.125 -15.026 2.086 1.00 45.03 301 SER A N 1
ATOM 2266 C CA . SER A 1 301 ? 19.270 -15.036 3.546 1.00 45.03 301 SER A CA 1
ATOM 2267 C C . SER A 1 301 ? 20.151 -16.220 3.976 1.00 45.03 301 SER A C 1
ATOM 2269 O O . SER A 1 301 ? 19.851 -17.351 3.590 1.00 45.03 301 SER A O 1
ATOM 2271 N N . PRO A 1 302 ? 21.228 -16.019 4.760 1.00 36.81 302 PRO A N 1
ATOM 2272 C CA . PRO A 1 302 ? 22.050 -17.116 5.278 1.00 36.81 302 PRO A CA 1
ATOM 2273 C C . PRO A 1 302 ? 21.328 -17.986 6.327 1.00 36.81 302 PRO A C 1
ATOM 2275 O O . PRO A 1 302 ? 21.849 -19.031 6.697 1.00 36.81 302 PRO A O 1
ATOM 2278 N N . LEU A 1 303 ? 20.134 -17.585 6.786 1.00 34.66 303 LEU A N 1
ATOM 2279 C CA . LEU A 1 303 ? 19.350 -18.280 7.818 1.00 34.66 303 LEU A CA 1
ATOM 2280 C C . LEU A 1 303 ? 18.277 -19.232 7.265 1.00 34.66 303 LEU A C 1
ATOM 2282 O O . LEU A 1 303 ? 17.670 -19.973 8.032 1.00 34.66 303 LEU A O 1
ATOM 2286 N N . PHE A 1 304 ? 18.056 -19.252 5.948 1.00 36.31 304 PHE A N 1
ATOM 2287 C CA . PHE A 1 304 ? 17.095 -20.152 5.311 1.00 36.31 304 PHE A CA 1
ATOM 2288 C C . PHE A 1 304 ? 17.811 -21.090 4.340 1.00 36.31 304 PHE A C 1
ATOM 2290 O O . PHE A 1 304 ? 18.103 -20.746 3.194 1.00 36.31 304 PHE A O 1
ATOM 2297 N N . SER A 1 305 ? 18.082 -22.309 4.811 1.00 29.22 305 SER A N 1
ATOM 2298 C CA . SER A 1 305 ? 18.339 -23.444 3.925 1.00 29.22 305 SER A CA 1
ATOM 2299 C C . SER A 1 305 ? 17.043 -23.745 3.159 1.00 29.22 305 SER A C 1
ATOM 2301 O O . SER A 1 305 ? 15.983 -23.794 3.787 1.00 29.22 305 SER A O 1
ATOM 2303 N N . PRO A 1 306 ? 17.063 -23.905 1.825 1.00 35.31 306 PRO A N 1
ATOM 2304 C CA . PRO A 1 306 ? 15.846 -24.132 1.062 1.00 35.31 306 PRO A CA 1
ATOM 2305 C C . PRO A 1 306 ? 15.308 -25.536 1.358 1.00 35.31 306 PRO A C 1
ATOM 2307 O O . PRO A 1 306 ? 15.734 -26.515 0.745 1.00 35.31 306 PRO A O 1
ATOM 2310 N N . SER A 1 307 ? 14.341 -25.648 2.269 1.00 35.41 307 SER A N 1
ATOM 2311 C CA . SER A 1 307 ? 13.442 -26.795 2.289 1.00 35.41 307 SER A CA 1
ATOM 2312 C C . SER A 1 307 ? 12.504 -26.668 1.087 1.00 35.41 307 SER A C 1
ATOM 2314 O O . SER A 1 307 ? 11.635 -25.803 1.026 1.00 35.41 307 SER A O 1
ATOM 2316 N N . THR A 1 308 ? 12.785 -27.487 0.071 1.00 37.41 308 THR A N 1
ATOM 2317 C CA . THR A 1 308 ? 11.840 -28.006 -0.934 1.00 37.41 308 THR A CA 1
ATOM 2318 C C . THR A 1 308 ? 10.571 -27.177 -1.152 1.00 37.41 308 THR A C 1
ATOM 2320 O O . THR A 1 308 ? 9.465 -27.602 -0.836 1.00 37.41 308 THR A O 1
ATOM 2323 N N . THR A 1 309 ? 10.714 -26.014 -1.777 1.00 34.56 309 THR A N 1
ATOM 2324 C CA . THR A 1 309 ? 9.647 -25.439 -2.596 1.00 34.56 309 THR A CA 1
ATOM 2325 C C . THR A 1 309 ? 10.054 -25.639 -4.045 1.00 34.56 309 THR A C 1
ATOM 2327 O O . THR A 1 309 ? 11.147 -25.261 -4.471 1.00 34.56 309 THR A O 1
ATOM 2330 N N . SER A 1 310 ? 9.202 -26.369 -4.762 1.00 31.27 310 SER A N 1
ATOM 2331 C CA . SER A 1 310 ? 9.347 -26.758 -6.160 1.00 31.27 310 SER A CA 1
ATOM 2332 C C . SER A 1 310 ? 9.988 -25.648 -6.987 1.00 31.27 310 SER A C 1
ATOM 2334 O O . SER A 1 310 ? 9.462 -24.534 -7.038 1.00 31.27 310 SER A O 1
ATOM 2336 N N . ARG A 1 311 ? 11.097 -25.965 -7.670 1.00 30.42 311 ARG A N 1
ATOM 2337 C CA . ARG A 1 311 ? 11.575 -25.163 -8.800 1.00 30.42 311 ARG A CA 1
ATOM 2338 C C . ARG A 1 311 ? 10.357 -24.886 -9.689 1.00 30.42 311 ARG A C 1
ATOM 2340 O O . ARG A 1 311 ? 9.783 -25.862 -10.174 1.00 30.42 311 ARG A O 1
ATOM 2347 N N . PRO A 1 312 ? 9.932 -23.629 -9.905 1.00 32.72 312 PRO A N 1
ATOM 2348 C CA . PRO A 1 312 ? 9.029 -23.366 -11.007 1.00 32.72 312 PRO A CA 1
ATOM 2349 C C . PRO A 1 312 ? 9.768 -23.838 -12.255 1.00 32.72 312 PRO A C 1
ATOM 2351 O O . PRO A 1 312 ? 10.890 -23.405 -12.529 1.00 32.72 312 PRO A O 1
ATOM 2354 N N . ASP A 1 313 ? 9.182 -24.826 -12.917 1.00 31.23 313 ASP A N 1
ATOM 2355 C CA . ASP A 1 313 ? 9.724 -25.414 -14.122 1.00 31.23 313 ASP A CA 1
ATOM 2356 C C . ASP A 1 313 ? 9.793 -24.323 -15.193 1.00 31.23 313 ASP A C 1
ATOM 2358 O O . ASP A 1 313 ? 8.780 -23.909 -15.763 1.00 31.23 313 ASP A O 1
ATOM 2362 N N . ALA A 1 314 ? 11.003 -23.808 -15.414 1.00 34.78 314 ALA A N 1
ATOM 2363 C CA . ALA A 1 314 ? 11.278 -22.777 -16.401 1.00 34.78 314 ALA A CA 1
ATOM 2364 C C . ALA A 1 314 ? 10.956 -23.247 -17.829 1.00 34.78 314 ALA A C 1
ATOM 2366 O O . ALA A 1 314 ? 10.860 -22.407 -18.713 1.00 34.78 314 ALA A O 1
ATOM 2367 N N . SER A 1 315 ? 10.737 -24.552 -18.051 1.00 30.41 315 SER A N 1
ATOM 2368 C CA . SER A 1 315 ? 10.316 -25.091 -19.347 1.00 30.41 315 SER A CA 1
ATOM 2369 C C . SER A 1 315 ? 8.834 -24.851 -19.671 1.00 30.41 315 SER A C 1
ATOM 2371 O O . SER A 1 315 ? 8.435 -24.995 -20.823 1.00 30.41 315 SER A O 1
ATOM 2373 N N . ARG A 1 316 ? 8.007 -24.436 -18.692 1.00 32.28 316 ARG A N 1
ATOM 2374 C CA . ARG A 1 316 ? 6.576 -24.132 -18.912 1.00 32.28 316 ARG A CA 1
ATOM 2375 C C . ARG A 1 316 ? 6.291 -22.696 -19.344 1.00 32.28 316 ARG A C 1
ATOM 2377 O O . ARG A 1 316 ? 5.184 -22.408 -19.791 1.00 32.28 316 ARG A O 1
ATOM 2384 N N . TYR A 1 317 ? 7.267 -21.803 -19.224 1.00 39.81 317 TYR A N 1
ATOM 2385 C CA . TYR A 1 317 ? 7.192 -20.453 -19.769 1.00 39.81 317 TYR A CA 1
ATOM 2386 C C . TYR A 1 317 ? 8.102 -20.429 -20.991 1.00 39.81 317 TYR A C 1
ATOM 2388 O O . TYR A 1 317 ? 9.295 -20.679 -20.856 1.00 39.81 317 TYR A O 1
ATOM 2396 N N . GLY A 1 318 ? 7.537 -20.187 -22.179 1.00 31.28 318 GLY A N 1
ATOM 2397 C CA . GLY A 1 318 ? 8.307 -20.109 -23.423 1.00 31.28 318 GLY A CA 1
ATOM 2398 C C . GLY A 1 318 ? 9.574 -19.262 -23.252 1.00 31.28 318 GLY A C 1
ATOM 2399 O O . GLY A 1 318 ? 9.576 -18.297 -22.489 1.00 31.28 318 GLY A O 1
ATOM 2400 N N . ASP A 1 319 ? 10.643 -19.651 -23.944 1.00 38.12 319 ASP A N 1
ATOM 2401 C CA . ASP A 1 319 ? 12.065 -19.334 -23.710 1.00 38.12 319 ASP A CA 1
ATOM 2402 C C . ASP A 1 319 ? 12.489 -17.834 -23.778 1.00 38.12 319 ASP A C 1
ATOM 2404 O O . ASP A 1 319 ? 13.640 -17.498 -24.047 1.00 38.12 319 ASP A O 1
ATOM 2408 N N . GLY A 1 320 ? 11.600 -16.868 -23.529 1.00 43.28 320 GLY A N 1
ATOM 2409 C CA . GLY A 1 320 ? 11.703 -15.550 -24.155 1.00 43.28 320 GLY A CA 1
ATOM 2410 C C . GLY A 1 320 ? 11.566 -14.283 -23.310 1.00 43.28 320 GLY A C 1
ATOM 2411 O O . GLY A 1 320 ? 11.412 -13.245 -23.938 1.00 43.28 320 GLY A O 1
ATOM 2412 N N . SER A 1 321 ? 11.581 -14.264 -21.963 1.00 52.47 321 SER A N 1
ATOM 2413 C CA . SER A 1 321 ? 11.390 -12.958 -21.261 1.00 52.47 321 SER A CA 1
ATOM 2414 C C . SER A 1 321 ? 11.762 -12.837 -19.769 1.00 52.47 321 SER A C 1
ATOM 2416 O O . SER A 1 321 ? 11.464 -11.807 -19.163 1.00 52.47 321 SER A O 1
ATOM 2418 N N . LEU A 1 322 ? 12.412 -13.830 -19.146 1.00 57.69 322 LEU A N 1
ATOM 2419 C CA . LEU A 1 322 ? 12.737 -13.765 -17.711 1.00 57.69 322 LEU A CA 1
ATOM 2420 C C . LEU A 1 322 ? 14.044 -12.996 -17.429 1.00 57.69 322 LEU A C 1
ATOM 2422 O O . LEU A 1 322 ? 15.127 -13.417 -17.842 1.00 57.69 322 LEU A O 1
ATOM 2426 N N . VAL A 1 323 ? 13.948 -11.924 -16.644 1.00 65.12 323 VAL A N 1
ATOM 2427 C CA . VAL A 1 323 ? 15.072 -11.217 -16.013 1.00 65.12 323 VAL A CA 1
ATOM 2428 C C . VAL A 1 323 ? 15.104 -11.606 -14.541 1.00 65.12 323 VAL A C 1
ATOM 2430 O O . VAL A 1 323 ? 14.093 -11.498 -13.852 1.00 65.12 323 VAL A O 1
ATOM 2433 N N . SER A 1 324 ? 16.248 -12.049 -14.024 1.00 62.59 324 SER A N 1
ATOM 2434 C CA . SER A 1 324 ? 16.372 -12.357 -12.594 1.00 62.59 324 SER A CA 1
ATOM 2435 C C . SER A 1 324 ? 17.426 -11.491 -11.939 1.00 62.59 324 SER A C 1
ATOM 2437 O O . SER A 1 324 ? 18.521 -11.366 -12.488 1.00 62.59 324 SER A O 1
ATOM 2439 N N . PHE A 1 325 ? 17.134 -10.982 -10.750 1.00 68.06 325 PHE A N 1
ATOM 2440 C CA . PHE A 1 325 ? 18.123 -10.325 -9.907 1.00 68.06 325 PHE A CA 1
ATOM 2441 C C . PHE A 1 325 ? 18.091 -10.892 -8.489 1.00 68.06 325 PHE A C 1
ATOM 2443 O O . PHE A 1 325 ? 17.059 -11.379 -8.017 1.00 68.06 325 PHE A O 1
ATOM 2450 N N . ARG A 1 326 ? 19.263 -10.911 -7.861 1.00 61.69 326 ARG A N 1
ATOM 2451 C CA . ARG A 1 326 ? 19.498 -11.428 -6.512 1.00 61.69 326 ARG A CA 1
ATOM 2452 C C . ARG A 1 326 ? 20.404 -10.501 -5.745 1.00 61.69 326 ARG A C 1
ATOM 2454 O O . ARG A 1 326 ? 21.268 -9.928 -6.444 1.00 61.69 326 ARG A O 1
#

Radius of gyration: 22.53 Å; chains: 1; bounding box: 54×47×59 Å